Protein AF-A0AAV4PH18-F1 (afdb_monomer)

pLDDT: mean 82.42, std 12.13, range [36.72, 94.81]

Mean predicted aligned error: 9.46 Å

InterPro domains:
  IPR051549 Phosphoenolpyruvate Utilizing Enzyme [PTHR43615] (6-273)

Organism: Caerostris extrusa (NCBI:txid172846)

Radius of gyration: 24.28 Å; Cα contacts (8 Å, |Δi|>4): 215; chains: 1; bounding box: 68×48×75 Å

Secondary structure (DSSP, 8-state):
-EEEETTEEEE-------SSSPPPHHHHHHTT-S--SSTT--EE-TTHHHH--SPPPHHHHHHHHHHHHHHHHHHHHHHT--GGG--SSS-SSEEEETTEEEEEHHHHTTTTTT-HHHHHHHHHHHHSS----HHHHHHHHHHTTT-GGGTS--HHHHHHHHHHHHHHHHHHHHHHHHHTTT-----TT--SHHHHHHHHHHHHHHTHHHHHHHHHHHHHHHHHHHHHHHHHHHHHSS--HHHHHHHHHHHTTSS--GGGHHHHHHHHHHHHHHHHHHHHHHHHHHHTT-

Foldseek 3Di:
DWDDDPNDIGDPDDDPDDDDPDQDPLQVVQQPVDDDPDPPWDKACFCVCLQDVDAADPLRQVLVQLLVQLLQQVLCVVLVNDPVSNDPPDRAQWDATSSGIIGRPLSLCLCVVPDPLLQQLSCCLRHVGGDPDVSSSVVSCVVNVPPPPPPPQDPVSVVVSLCCLQPVLVVLQVVVCVVCVPPDQPCVPPPDPVSVSVSSNVVSNVCSSVVNSVVSPVVNVSVVLSVLLSVLCVVVVHDDPVSSVVSVVVVVVDPDDPSNCNNVVVVVVVVVVVVVVVVVVVVVVVVVVD

Solvent-accessible surface area (backbone atoms only — not comparable to full-atom values): 17034 Å² total; per-residue (Å²): 90,68,52,75,57,93,95,38,83,45,80,79,45,88,71,86,84,87,83,72,99,61,78,46,73,67,46,65,72,24,64,67,71,40,89,72,91,51,95,86,69,48,74,38,43,61,66,45,43,70,50,54,72,58,75,42,53,72,68,53,47,54,52,48,55,52,28,52,46,54,23,53,52,49,43,35,67,72,73,66,47,65,72,87,72,60,62,89,88,53,75,77,58,51,47,52,40,64,49,31,70,28,29,38,46,43,66,76,42,71,60,57,90,76,40,69,67,58,44,43,32,49,28,32,76,52,68,76,38,76,77,93,53,66,67,61,50,49,51,26,51,57,76,42,62,78,52,69,79,84,76,74,69,50,72,68,51,53,50,51,49,52,49,43,35,70,69,35,27,68,59,50,39,56,51,44,54,63,75,50,64,86,68,70,85,87,56,93,78,45,87,48,72,65,52,43,50,52,48,54,58,50,44,35,65,73,45,23,65,56,53,43,37,50,51,35,44,53,50,31,50,54,51,51,51,32,53,52,46,49,49,44,29,64,73,70,70,50,90,48,74,64,44,53,48,54,48,50,57,60,60,61,73,49,98,68,64,77,60,72,51,46,41,57,52,51,50,53,50,52,51,53,52,52,54,50,51,53,53,51,51,57,50,57,57,57,65,74,73,114

Structure (mmCIF, N/CA/C/O backbone):
data_AF-A0AAV4PH18-F1
#
_entry.id   AF-A0AAV4PH18-F1
#
loop_
_atom_site.group_PDB
_atom_site.id
_atom_site.type_symbol
_atom_site.label_atom_id
_atom_site.label_alt_id
_atom_site.label_comp_id
_atom_site.label_asym_id
_atom_site.label_entity_id
_atom_site.label_seq_id
_atom_site.pdbx_PDB_ins_code
_atom_site.Cartn_x
_atom_site.Cartn_y
_atom_site.Cartn_z
_atom_site.occupancy
_atom_site.B_iso_or_equiv
_atom_site.auth_seq_id
_atom_site.auth_comp_id
_atom_site.auth_asym_id
_atom_site.auth_atom_id
_atom_site.pdbx_PDB_model_num
ATOM 1 N N . MET A 1 1 ? 30.781 -20.185 22.464 1.00 58.19 1 MET A N 1
ATOM 2 C CA . MET A 1 1 ? 31.053 -20.747 23.805 1.00 58.19 1 MET A CA 1
ATOM 3 C C . MET A 1 1 ? 32.007 -19.804 24.524 1.00 58.19 1 MET A C 1
ATOM 5 O O . MET A 1 1 ? 33.035 -19.450 23.954 1.00 58.19 1 MET A O 1
ATOM 9 N N . GLY A 1 2 ? 31.628 -19.323 25.706 1.00 73.06 2 GLY A N 1
ATOM 10 C CA . GLY A 1 2 ? 32.429 -18.409 26.526 1.00 73.06 2 GLY A CA 1
ATOM 11 C C . GLY A 1 2 ? 32.697 -19.010 27.903 1.00 73.06 2 GLY A C 1
ATOM 12 O O . GLY A 1 2 ? 31.994 -19.931 28.316 1.00 73.06 2 GLY A O 1
ATOM 13 N N . GLY A 1 3 ? 33.720 -18.507 28.588 1.00 76.31 3 GLY A N 1
ATOM 14 C CA . GLY A 1 3 ? 34.075 -18.902 29.950 1.00 76.31 3 GLY A CA 1
ATOM 15 C C . GLY A 1 3 ? 34.458 -17.687 30.787 1.00 76.31 3 GLY A C 1
ATOM 16 O O . GLY A 1 3 ? 34.874 -16.662 30.249 1.00 76.31 3 GLY A O 1
ATOM 17 N N . ILE A 1 4 ? 34.308 -17.794 32.105 1.00 86.62 4 ILE A N 1
ATOM 18 C CA . ILE A 1 4 ? 34.708 -16.749 33.052 1.00 86.62 4 ILE A CA 1
ATOM 19 C C . ILE A 1 4 ? 35.936 -17.245 33.813 1.00 86.62 4 ILE A C 1
ATOM 21 O O . ILE A 1 4 ? 35.920 -18.345 34.363 1.00 86.62 4 ILE A O 1
ATOM 25 N N . LEU A 1 5 ? 36.988 -16.428 33.857 1.00 88.19 5 LEU A N 1
ATOM 26 C CA . LEU A 1 5 ? 38.190 -16.681 34.651 1.00 88.19 5 LEU A CA 1
ATOM 27 C C . LEU A 1 5 ? 38.598 -15.392 35.369 1.00 88.19 5 LEU A C 1
ATOM 29 O O . LEU A 1 5 ? 38.714 -14.346 34.738 1.00 88.19 5 LEU A O 1
ATOM 33 N N . ASN A 1 6 ? 38.833 -15.462 36.683 1.00 90.38 6 ASN A N 1
ATOM 34 C CA . ASN A 1 6 ? 39.249 -14.320 37.514 1.00 90.38 6 ASN A CA 1
ATOM 35 C C . ASN A 1 6 ? 38.361 -13.074 37.342 1.00 90.38 6 ASN A C 1
ATOM 37 O O . ASN A 1 6 ? 38.868 -11.974 37.143 1.00 90.38 6 ASN A O 1
ATOM 41 N N . ASN A 1 7 ? 37.036 -13.250 37.385 1.00 89.62 7 ASN A N 1
ATOM 42 C CA . ASN A 1 7 ? 36.051 -12.184 37.151 1.00 89.62 7 ASN A CA 1
ATOM 43 C C . ASN A 1 7 ? 36.094 -11.525 35.759 1.00 89.62 7 ASN A C 1
ATOM 45 O O . ASN A 1 7 ? 35.397 -10.539 35.536 1.00 89.62 7 ASN A O 1
ATOM 49 N N . ASN A 1 8 ? 36.839 -12.087 34.808 1.00 82.94 8 ASN A N 1
ATOM 50 C CA . ASN A 1 8 ? 36.875 -11.614 33.432 1.00 82.94 8 ASN A CA 1
ATOM 51 C C . ASN A 1 8 ? 36.145 -12.602 32.518 1.00 82.94 8 ASN A C 1
ATOM 53 O O . ASN A 1 8 ? 36.331 -13.819 32.613 1.00 82.94 8 ASN A O 1
ATOM 57 N N . LEU A 1 9 ? 35.299 -12.067 31.638 1.00 91.19 9 LEU A N 1
ATOM 58 C CA . LEU A 1 9 ? 34.580 -12.831 30.624 1.00 91.19 9 LEU A CA 1
ATOM 59 C C . LEU A 1 9 ? 35.463 -12.995 29.384 1.00 91.19 9 LEU A C 1
ATOM 61 O O . LEU A 1 9 ? 35.906 -12.008 28.800 1.00 91.19 9 LEU A O 1
ATOM 65 N N . TYR A 1 10 ? 35.670 -14.236 28.953 1.00 85.44 10 TYR A N 1
ATOM 66 C CA . TYR A 1 10 ? 36.408 -14.569 27.739 1.00 85.44 10 TYR A CA 1
ATOM 67 C C . TYR A 1 10 ? 35.477 -15.270 26.744 1.00 85.44 10 TYR A C 1
ATOM 69 O O . TYR A 1 10 ? 34.884 -16.311 27.040 1.00 85.44 10 TYR A O 1
ATOM 77 N N . ILE A 1 11 ? 35.335 -14.691 25.551 1.00 86.94 11 ILE A N 1
ATOM 78 C CA . ILE A 1 11 ? 34.502 -15.225 24.467 1.00 86.94 11 ILE A CA 1
ATOM 79 C C . ILE A 1 11 ? 35.420 -15.953 23.483 1.00 86.94 11 ILE A C 1
ATOM 81 O O . ILE A 1 11 ? 36.187 -15.323 22.763 1.00 86.94 11 ILE A O 1
ATOM 85 N N . PHE A 1 12 ? 35.351 -17.285 23.456 1.00 82.31 12 PHE A N 1
ATOM 86 C CA . PHE A 1 12 ? 36.243 -18.117 22.633 1.00 82.31 12 PHE A CA 1
ATOM 87 C C . PHE A 1 12 ? 35.679 -18.421 21.245 1.00 82.31 12 PHE A C 1
ATOM 89 O O . PHE A 1 12 ? 36.415 -18.795 20.338 1.00 82.31 12 PHE A O 1
ATOM 96 N N . GLN A 1 13 ? 34.364 -18.281 21.075 1.00 75.75 13 GLN A N 1
ATOM 97 C CA . GLN A 1 13 ? 33.694 -18.473 19.797 1.00 75.75 13 GLN A CA 1
ATOM 98 C C . GLN A 1 13 ? 32.312 -17.822 19.838 1.00 75.75 13 GLN A C 1
ATOM 100 O O . GLN A 1 13 ? 31.492 -18.206 20.681 1.00 75.75 13 GLN A O 1
ATOM 105 N N . SER A 1 14 ? 32.032 -16.909 18.910 1.00 77.75 14 SER A N 1
ATOM 106 C CA . SER A 1 14 ? 30.666 -16.583 18.499 1.00 77.75 14 SER A CA 1
ATOM 107 C C . SER A 1 14 ? 30.370 -17.353 17.212 1.00 77.75 14 SER A C 1
ATOM 109 O O . SER A 1 14 ? 31.203 -17.437 16.310 1.00 77.75 14 SER A O 1
ATOM 111 N N . ARG A 1 15 ? 29.214 -18.006 17.157 1.00 66.31 15 ARG A N 1
ATOM 112 C CA . ARG A 1 15 ? 28.622 -18.447 15.895 1.00 66.31 15 ARG A CA 1
ATOM 113 C C . ARG A 1 15 ? 27.292 -17.712 15.782 1.00 66.31 15 ARG A C 1
ATOM 115 O O . ARG A 1 15 ? 26.627 -17.617 16.817 1.00 66.31 15 ARG A O 1
ATOM 122 N N . PRO A 1 16 ? 26.919 -17.212 14.596 1.00 57.44 16 PRO A N 1
ATOM 123 C CA . PRO A 1 16 ? 25.548 -16.786 14.376 1.00 57.44 16 PRO A CA 1
ATOM 124 C C . PRO A 1 16 ? 24.649 -17.997 14.636 1.00 57.44 16 PRO A C 1
ATOM 126 O O . PRO A 1 16 ? 24.961 -19.120 14.216 1.00 57.44 16 PRO A O 1
ATOM 129 N N . VAL A 1 17 ? 23.608 -17.795 15.433 1.00 57.06 17 VAL A N 1
ATOM 130 C CA . VAL A 1 17 ? 22.605 -18.825 15.678 1.00 57.06 17 VAL A CA 1
ATOM 131 C C . VAL A 1 17 ? 21.734 -18.853 14.420 1.00 57.06 17 VAL A C 1
ATOM 133 O O . VAL A 1 17 ? 21.244 -17.825 13.978 1.00 57.06 17 VAL A O 1
ATOM 136 N N . THR A 1 18 ? 21.673 -19.999 13.740 1.00 56.94 18 THR A N 1
ATOM 137 C CA . THR A 1 18 ? 21.005 -20.132 12.427 1.00 56.94 18 THR A CA 1
ATOM 138 C C . THR A 1 18 ? 19.834 -21.109 12.459 1.00 56.94 18 THR A C 1
ATOM 140 O O . THR A 1 18 ? 19.329 -21.526 11.417 1.00 56.94 18 THR A O 1
ATOM 143 N N . SER A 1 19 ? 19.406 -21.525 13.653 1.00 57.69 19 SER A N 1
ATOM 144 C CA . SER A 1 19 ? 18.374 -22.543 13.820 1.00 57.69 19 SER A CA 1
ATOM 145 C C . SER A 1 19 ? 17.318 -22.114 14.832 1.00 57.69 19 SER A C 1
ATOM 147 O O . SER A 1 19 ? 17.441 -22.409 16.020 1.00 57.69 19 SER A O 1
ATOM 149 N N . GLY A 1 20 ? 16.244 -21.520 14.309 1.00 49.03 20 GLY A N 1
ATOM 150 C CA . GLY A 1 20 ? 14.938 -21.452 14.960 1.00 49.03 20 GLY A CA 1
ATOM 151 C C . GLY A 1 20 ? 14.375 -20.045 15.011 1.00 49.03 20 GLY A C 1
ATOM 152 O O . GLY A 1 20 ? 14.719 -19.319 15.924 1.00 49.03 20 GLY A O 1
ATOM 153 N N . THR A 1 21 ? 13.474 -19.682 14.087 1.00 57.16 21 THR A N 1
ATOM 154 C CA . THR A 1 21 ? 12.646 -18.448 14.160 1.00 57.16 21 THR A CA 1
ATOM 155 C C . THR A 1 21 ? 13.399 -17.132 14.425 1.00 57.16 21 THR A C 1
ATOM 157 O O . THR A 1 21 ? 12.766 -16.126 14.717 1.00 57.16 21 THR A O 1
ATOM 160 N N . GLU A 1 22 ? 14.725 -17.144 14.340 1.00 59.09 22 GLU A N 1
ATOM 161 C CA . GLU A 1 22 ? 15.601 -16.003 14.537 1.00 59.09 22 GLU A CA 1
ATOM 162 C C . GLU A 1 22 ? 15.777 -15.298 13.202 1.00 59.09 22 GLU A C 1
ATOM 164 O O . GLU A 1 22 ? 15.932 -15.942 12.158 1.00 59.09 22 GLU A O 1
ATOM 169 N N . GLU A 1 23 ? 15.715 -13.975 13.271 1.00 62.56 23 GLU A N 1
ATOM 170 C CA . GLU A 1 23 ? 15.939 -13.081 12.148 1.00 62.56 23 GLU A CA 1
ATOM 171 C C . GLU A 1 23 ? 17.314 -13.379 11.546 1.00 62.56 23 GLU A C 1
ATOM 173 O O . GLU A 1 23 ? 18.331 -13.478 12.236 1.00 62.56 23 GLU A O 1
ATOM 178 N N . THR A 1 24 ? 17.335 -13.596 10.239 1.00 72.50 24 THR A N 1
ATOM 179 C CA . THR A 1 24 ? 18.565 -13.803 9.479 1.00 72.50 24 THR A CA 1
ATOM 180 C C . THR A 1 24 ? 19.437 -12.549 9.543 1.00 72.50 24 THR A C 1
ATOM 182 O O . THR A 1 24 ? 18.911 -11.443 9.620 1.00 72.50 24 THR A O 1
ATOM 185 N N . ASP A 1 25 ? 20.764 -12.687 9.413 1.00 78.38 25 ASP A N 1
ATOM 186 C CA . ASP A 1 25 ? 21.671 -11.526 9.281 1.00 78.38 25 ASP A CA 1
ATOM 187 C C . ASP A 1 25 ? 21.176 -10.560 8.189 1.00 78.38 25 ASP A C 1
ATOM 189 O O . ASP A 1 25 ? 21.258 -9.347 8.320 1.00 78.38 25 ASP A O 1
ATOM 193 N N . PHE A 1 26 ? 20.585 -11.120 7.130 1.00 75.69 26 PHE A N 1
ATOM 194 C CA . PHE A 1 26 ? 19.929 -10.364 6.078 1.00 75.69 26 PHE A CA 1
ATOM 195 C C . PHE A 1 26 ? 18.744 -9.529 6.596 1.00 75.69 26 PHE A C 1
ATOM 197 O O . PHE A 1 26 ? 18.665 -8.346 6.285 1.00 75.69 26 PHE A O 1
ATOM 204 N N . GLU A 1 27 ? 17.826 -10.116 7.363 1.00 71.44 27 GLU A N 1
ATOM 205 C CA . GLU A 1 27 ? 16.703 -9.385 7.960 1.00 71.44 27 GLU A CA 1
ATOM 206 C C . GLU A 1 27 ? 17.210 -8.302 8.918 1.00 71.44 27 GLU A C 1
ATOM 208 O O . GLU A 1 27 ? 16.823 -7.150 8.763 1.00 71.44 27 GLU A O 1
ATOM 213 N N . ILE A 1 28 ? 18.158 -8.624 9.799 1.00 77.31 28 ILE A N 1
ATOM 214 C CA . ILE A 1 28 ? 18.749 -7.661 10.742 1.00 77.31 28 ILE A CA 1
ATOM 215 C C . ILE A 1 28 ? 19.406 -6.487 9.996 1.00 77.31 28 ILE A C 1
ATOM 217 O O . ILE A 1 28 ? 19.174 -5.325 10.327 1.00 77.31 28 ILE A O 1
ATOM 221 N N . ASP A 1 29 ? 20.189 -6.768 8.950 1.00 82.00 29 ASP A N 1
ATOM 222 C CA . ASP A 1 29 ? 20.870 -5.737 8.159 1.00 82.00 29 ASP A CA 1
ATOM 223 C C . ASP A 1 29 ? 19.886 -4.835 7.390 1.00 82.00 29 ASP A C 1
ATOM 225 O O . ASP A 1 29 ? 20.197 -3.671 7.138 1.00 82.00 29 ASP A O 1
ATOM 229 N N . HIS A 1 30 ? 18.712 -5.361 7.015 1.00 78.31 30 HIS A N 1
ATOM 230 C CA . HIS A 1 30 ? 17.723 -4.677 6.167 1.00 78.31 30 HIS A CA 1
ATOM 231 C C . HIS A 1 30 ? 16.470 -4.229 6.946 1.00 78.31 30 HIS A C 1
ATOM 233 O O . HIS A 1 30 ? 15.491 -3.767 6.341 1.00 78.31 30 HIS A O 1
ATOM 239 N N . GLU A 1 31 ? 16.495 -4.323 8.282 1.00 71.31 31 GLU A N 1
ATOM 240 C CA . GLU A 1 31 ? 15.393 -3.938 9.171 1.00 71.31 31 GLU A CA 1
ATOM 241 C C . GLU A 1 31 ? 15.035 -2.456 9.032 1.00 71.31 31 GLU A C 1
ATOM 243 O O . GLU A 1 31 ? 13.861 -2.081 8.966 1.00 71.31 31 GLU A O 1
ATOM 248 N N . PHE A 1 32 ? 16.057 -1.612 8.884 1.00 71.81 32 PHE A N 1
ATOM 249 C CA . PHE A 1 32 ? 15.921 -0.158 8.794 1.00 71.81 32 PHE A CA 1
ATOM 250 C C . PHE A 1 32 ? 16.384 0.411 7.448 1.00 71.81 32 PHE A C 1
ATOM 252 O O . PHE A 1 32 ? 16.838 1.552 7.370 1.00 71.81 32 PHE A O 1
ATOM 259 N N . ASP A 1 33 ? 16.208 -0.346 6.361 1.00 79.31 33 ASP A N 1
ATOM 260 C CA . ASP A 1 33 ? 16.525 0.099 4.991 1.00 79.31 33 ASP A CA 1
ATOM 261 C C . ASP A 1 33 ? 15.733 1.336 4.533 1.00 79.31 33 ASP A C 1
ATOM 263 O O . ASP A 1 33 ? 16.071 1.988 3.538 1.00 79.31 33 ASP A O 1
ATOM 267 N N . ALA A 1 34 ? 14.668 1.685 5.254 1.00 81.62 34 ALA A N 1
ATOM 268 C CA . ALA A 1 34 ? 13.923 2.909 5.038 1.00 81.62 34 ALA A CA 1
ATOM 269 C C . ALA A 1 34 ? 14.102 3.926 6.157 1.00 81.62 34 ALA A C 1
ATOM 271 O O . ALA A 1 34 ? 14.117 3.612 7.344 1.00 81.62 34 ALA A O 1
ATOM 272 N N . GLY A 1 35 ? 14.088 5.199 5.757 1.00 81.19 35 GLY A N 1
ATOM 273 C CA . GLY A 1 35 ? 14.012 6.310 6.693 1.00 81.19 35 GLY A CA 1
ATOM 274 C C . GLY A 1 35 ? 12.732 6.253 7.531 1.00 81.19 35 GLY A C 1
ATOM 275 O O . GLY A 1 35 ? 11.623 6.444 7.014 1.00 81.19 35 GLY A O 1
ATOM 276 N N . LEU A 1 36 ? 12.896 6.043 8.836 1.00 84.81 36 LEU A N 1
ATOM 277 C CA . LEU A 1 36 ? 11.840 6.233 9.824 1.00 84.81 36 LEU A CA 1
ATOM 278 C C . LEU A 1 36 ? 11.498 7.723 9.921 1.00 84.81 36 LEU A C 1
ATOM 280 O O . LEU A 1 36 ? 12.384 8.580 9.876 1.00 84.81 36 LEU A O 1
ATOM 284 N N . ARG A 1 37 ? 10.207 8.060 10.037 1.00 83.81 37 ARG A N 1
ATOM 285 C CA . ARG A 1 37 ? 9.802 9.466 10.217 1.00 83.81 37 ARG A CA 1
ATOM 286 C C . ARG A 1 37 ? 9.796 9.860 11.684 1.00 83.81 37 ARG A C 1
ATOM 288 O O . ARG A 1 37 ? 9.996 11.031 11.999 1.00 83.81 37 ARG A O 1
ATOM 295 N N . CYS A 1 38 ? 9.525 8.896 12.552 1.00 83.69 38 CYS A N 1
ATOM 296 C CA . CYS A 1 38 ? 9.612 9.010 13.997 1.00 83.69 38 CYS A CA 1
ATOM 297 C C . CYS A 1 38 ? 10.011 7.664 14.603 1.00 83.69 38 CYS A C 1
ATOM 299 O O . CYS A 1 38 ? 9.854 6.627 13.963 1.00 83.69 38 CYS A O 1
ATOM 301 N N . GLU A 1 39 ? 10.463 7.700 15.852 1.00 84.81 39 GLU A N 1
ATOM 302 C CA . GLU A 1 39 ? 10.892 6.522 16.617 1.00 84.81 39 GLU A CA 1
ATOM 303 C C . GLU A 1 39 ? 9.756 5.501 16.799 1.00 84.81 39 GLU A C 1
ATOM 305 O O . GLU A 1 39 ? 9.989 4.304 16.697 1.00 84.81 39 GLU A O 1
ATOM 310 N N . ASN A 1 40 ? 8.510 5.972 16.941 1.00 86.69 40 ASN A N 1
ATOM 311 C CA . ASN A 1 40 ? 7.345 5.121 17.213 1.00 86.69 40 ASN A CA 1
ATOM 312 C C . ASN A 1 40 ? 6.446 4.961 15.968 1.00 86.69 40 ASN A C 1
ATOM 314 O O . ASN A 1 40 ? 5.234 5.181 16.014 1.00 86.69 40 ASN A O 1
ATOM 318 N N . ASP A 1 41 ? 7.033 4.687 14.800 1.00 88.88 41 ASP A N 1
ATOM 319 C CA . ASP A 1 41 ? 6.251 4.393 13.593 1.00 88.88 41 ASP A CA 1
ATOM 320 C C . ASP A 1 41 ? 5.794 2.924 13.566 1.00 88.88 41 ASP A C 1
ATOM 322 O O . ASP A 1 41 ? 6.561 2.009 13.840 1.00 88.88 41 ASP A O 1
ATOM 326 N N . TYR A 1 42 ? 4.541 2.703 13.159 1.00 91.62 42 TYR A N 1
ATOM 327 C CA . TYR A 1 42 ? 3.981 1.367 12.948 1.00 91.62 42 TYR A CA 1
ATOM 328 C C . TYR A 1 42 ? 3.898 1.066 11.458 1.00 91.62 42 TYR A C 1
ATOM 330 O O . TYR A 1 42 ? 3.401 1.888 10.675 1.00 91.62 42 TYR A O 1
ATOM 338 N N . PHE A 1 43 ? 4.287 -0.147 11.081 1.00 91.69 43 PHE A N 1
ATOM 339 C CA . PHE A 1 43 ? 4.282 -0.619 9.702 1.00 91.69 43 PHE A CA 1
ATOM 340 C C . PHE A 1 43 ? 3.359 -1.816 9.537 1.00 91.69 43 PHE A C 1
ATOM 342 O O . PHE A 1 43 ? 3.129 -2.594 10.458 1.00 91.69 43 PHE A O 1
ATOM 349 N N . THR A 1 44 ? 2.780 -1.954 8.351 1.00 91.31 44 THR A N 1
ATOM 350 C CA . THR A 1 44 ? 1.938 -3.104 8.038 1.00 91.31 44 THR A CA 1
ATOM 351 C C . THR A 1 44 ? 1.947 -3.404 6.553 1.00 91.31 44 THR A C 1
ATOM 353 O O . THR A 1 44 ? 1.943 -2.498 5.724 1.00 91.31 44 THR A O 1
ATOM 356 N N . MET A 1 45 ? 1.905 -4.682 6.195 1.00 89.06 45 MET A N 1
ATOM 357 C CA . MET A 1 45 ? 1.716 -5.081 4.805 1.00 89.06 45 MET A CA 1
ATOM 358 C C . MET A 1 45 ? 0.239 -5.061 4.379 1.00 89.06 45 MET A C 1
ATOM 360 O O . MET A 1 45 ? -0.023 -5.083 3.180 1.00 89.06 45 MET A O 1
ATOM 364 N N . CYS A 1 46 ? -0.733 -4.972 5.303 1.00 85.06 46 CYS A N 1
ATOM 365 C CA . CYS A 1 46 ? -2.176 -5.087 5.018 1.00 85.06 46 CYS A CA 1
ATOM 366 C C . CYS A 1 46 ? -2.460 -6.100 3.879 1.00 85.06 46 CYS A C 1
ATOM 368 O O . CYS A 1 46 ? -1.980 -7.232 3.895 1.00 85.06 46 CYS A O 1
ATOM 370 N N . ASN A 1 47 ? -3.168 -5.656 2.835 1.00 81.19 47 ASN A N 1
ATOM 371 C CA . ASN A 1 47 ? -3.512 -6.450 1.658 1.00 81.19 47 ASN A CA 1
ATOM 372 C C . ASN A 1 47 ? -2.373 -6.550 0.628 1.00 81.19 47 ASN A C 1
ATOM 374 O O . ASN A 1 47 ? -2.494 -7.312 -0.327 1.00 81.19 47 ASN A O 1
ATOM 378 N N . VAL A 1 48 ? -1.278 -5.792 0.775 1.00 84.00 48 VAL A N 1
ATOM 379 C CA . VAL A 1 48 ? -0.136 -5.866 -0.155 1.00 84.00 48 VAL A CA 1
ATOM 380 C C . VAL A 1 48 ? 0.505 -7.242 -0.101 1.00 84.00 48 VAL A C 1
ATOM 382 O O . VAL A 1 48 ? 0.886 -7.748 -1.149 1.00 84.00 48 VAL A O 1
ATOM 385 N N . TRP A 1 49 ? 0.526 -7.888 1.064 1.00 83.31 49 TRP A N 1
ATOM 386 C CA . TRP A 1 49 ? 1.058 -9.244 1.194 1.00 83.31 49 TRP A CA 1
ATOM 387 C C . TRP A 1 49 ? 0.288 -10.278 0.354 1.00 83.31 49 TRP A C 1
ATOM 389 O O . TRP A 1 49 ? 0.873 -11.240 -0.122 1.00 83.31 49 TRP A O 1
ATOM 399 N N . VAL A 1 50 ? -1.004 -10.052 0.083 1.00 81.69 50 VAL A N 1
ATOM 400 C CA . VAL A 1 50 ? -1.798 -10.927 -0.802 1.00 81.69 50 VAL A CA 1
ATOM 401 C C . VAL A 1 50 ? -1.376 -10.774 -2.267 1.00 81.69 50 VAL A C 1
ATOM 403 O O . VAL A 1 50 ? -1.441 -11.726 -3.036 1.00 81.69 50 VAL A O 1
ATOM 406 N N . ILE A 1 51 ? -0.942 -9.574 -2.661 1.00 82.94 51 ILE A N 1
ATOM 407 C CA . ILE A 1 51 ? -0.606 -9.235 -4.051 1.00 82.94 51 ILE A CA 1
ATOM 408 C C . ILE A 1 51 ? 0.879 -9.499 -4.338 1.00 82.94 51 ILE A C 1
ATOM 410 O O . ILE A 1 51 ? 1.236 -9.978 -5.410 1.00 82.94 51 ILE A O 1
ATOM 414 N N . MET A 1 52 ? 1.745 -9.171 -3.381 1.00 85.00 52 MET A N 1
ATOM 415 C CA . MET A 1 52 ? 3.201 -9.270 -3.461 1.00 85.00 52 MET A CA 1
ATOM 416 C C . MET A 1 52 ? 3.733 -9.957 -2.189 1.00 85.00 52 MET A C 1
ATOM 418 O O . MET A 1 52 ? 4.333 -9.294 -1.341 1.00 85.00 52 MET A O 1
ATOM 422 N N . PRO A 1 53 ? 3.495 -11.275 -2.022 1.00 81.62 53 PRO A N 1
ATOM 423 C CA . PRO A 1 53 ? 3.893 -12.008 -0.816 1.00 81.62 53 PRO A CA 1
ATOM 424 C C . PRO A 1 53 ? 5.412 -12.178 -0.680 1.00 81.62 53 PRO A C 1
ATOM 426 O O . PRO A 1 53 ? 5.910 -12.404 0.419 1.00 81.62 53 PRO A O 1
ATOM 429 N N . GLY A 1 54 ? 6.148 -12.101 -1.792 1.00 83.62 54 GLY A N 1
ATOM 430 C CA . GLY A 1 54 ? 7.595 -12.294 -1.834 1.00 83.62 54 GLY A CA 1
ATOM 431 C C . GLY A 1 54 ? 8.394 -10.995 -1.781 1.00 83.62 54 GLY A C 1
ATOM 432 O O . GLY A 1 54 ? 7.865 -9.899 -1.980 1.00 83.62 54 GLY A O 1
ATOM 433 N N . ALA A 1 55 ? 9.699 -11.143 -1.564 1.00 85.69 55 ALA A N 1
ATOM 434 C CA . ALA A 1 55 ? 10.650 -10.048 -1.676 1.00 85.69 55 ALA A CA 1
ATOM 435 C C . ALA A 1 55 ? 10.640 -9.464 -3.099 1.00 85.69 55 ALA A C 1
ATOM 437 O O . ALA A 1 55 ? 10.619 -10.183 -4.103 1.00 85.69 55 ALA A O 1
ATOM 438 N N . THR A 1 56 ? 10.665 -8.140 -3.186 1.00 89.06 56 THR A N 1
ATOM 439 C CA . THR A 1 56 ? 10.732 -7.396 -4.443 1.00 89.06 56 THR A CA 1
ATOM 440 C C . THR A 1 56 ? 12.176 -6.996 -4.716 1.00 89.06 56 THR A C 1
ATOM 442 O O . THR A 1 56 ? 12.887 -6.555 -3.821 1.00 89.06 56 THR A O 1
ATOM 445 N N . SER A 1 57 ? 12.632 -7.114 -5.965 1.00 90.31 57 SER A N 1
ATOM 446 C CA . SER A 1 57 ? 13.997 -6.705 -6.310 1.00 90.31 57 SER A CA 1
ATOM 447 C C . SER A 1 57 ? 14.236 -5.213 -6.012 1.00 90.31 57 SER A C 1
ATOM 449 O O . SER A 1 57 ? 13.291 -4.422 -6.103 1.00 90.31 57 SER A O 1
ATOM 451 N N . PRO A 1 58 ? 15.487 -4.786 -5.745 1.00 89.62 58 PRO A N 1
ATOM 452 C CA . PRO A 1 58 ? 15.798 -3.375 -5.499 1.00 89.62 58 PRO A CA 1
ATOM 453 C C . PRO A 1 58 ? 15.273 -2.438 -6.598 1.00 89.62 58 PRO A C 1
ATOM 455 O O . PRO A 1 58 ? 14.655 -1.415 -6.310 1.00 89.62 58 PRO A O 1
ATOM 458 N N . LEU A 1 59 ? 15.422 -2.837 -7.869 1.00 91.25 59 LEU A N 1
ATOM 459 C CA . LEU A 1 59 ? 14.875 -2.097 -9.011 1.00 91.25 59 LEU A CA 1
ATOM 460 C C . LEU A 1 59 ? 13.340 -2.026 -8.973 1.00 91.25 59 LEU A C 1
ATOM 462 O O . LEU A 1 59 ? 12.761 -0.979 -9.256 1.00 91.25 59 LEU A O 1
ATOM 466 N N . GLY A 1 60 ? 12.673 -3.132 -8.629 1.00 91.56 60 GLY A N 1
ATOM 467 C CA . GLY A 1 60 ? 11.218 -3.172 -8.503 1.00 91.56 60 GLY A CA 1
ATOM 468 C C . GLY A 1 60 ? 10.715 -2.224 -7.416 1.00 91.56 60 GLY A C 1
ATOM 469 O O . GLY A 1 60 ? 9.784 -1.458 -7.661 1.00 91.56 60 GLY A O 1
ATOM 470 N N . LEU A 1 61 ? 11.367 -2.212 -6.252 1.00 91.31 61 LEU A N 1
ATOM 471 C CA . LEU A 1 61 ? 11.024 -1.307 -5.154 1.00 91.31 61 LEU A CA 1
ATOM 472 C C . LEU A 1 61 ? 11.222 0.152 -5.539 1.00 91.31 61 LEU A C 1
ATOM 474 O O . LEU A 1 61 ? 10.327 0.957 -5.302 1.00 91.31 61 LEU A O 1
ATOM 478 N N . GLU A 1 62 ? 12.336 0.500 -6.179 1.00 90.50 62 GLU A N 1
ATOM 479 C CA . GLU A 1 62 ? 12.593 1.879 -6.594 1.00 90.50 62 GLU A CA 1
ATOM 480 C C . GLU A 1 62 ? 11.518 2.389 -7.571 1.00 90.50 62 GLU A C 1
ATOM 482 O O . GLU A 1 62 ? 10.960 3.482 -7.403 1.00 90.50 62 GLU A O 1
ATOM 487 N N . VAL A 1 63 ? 11.165 1.565 -8.561 1.00 92.19 63 VAL A N 1
ATOM 488 C CA . VAL A 1 63 ? 10.126 1.874 -9.551 1.00 92.19 63 VAL A CA 1
ATOM 489 C C . VAL A 1 63 ? 8.759 2.009 -8.884 1.00 92.19 63 VAL A C 1
ATOM 491 O O . VAL A 1 63 ? 8.056 2.992 -9.138 1.00 92.19 63 VAL A O 1
ATOM 494 N N . LEU A 1 64 ? 8.396 1.067 -8.007 1.00 91.88 64 LEU A N 1
ATOM 495 C CA . LEU A 1 64 ? 7.141 1.092 -7.253 1.00 91.88 64 LEU A CA 1
ATOM 496 C C . LEU A 1 64 ? 7.060 2.337 -6.368 1.00 91.88 64 LEU A C 1
ATOM 498 O O . LEU A 1 64 ? 6.106 3.106 -6.483 1.00 91.88 64 LEU A O 1
ATOM 502 N N . MET A 1 65 ? 8.070 2.597 -5.539 1.00 91.06 65 MET A N 1
ATOM 503 C CA . MET A 1 65 ? 8.089 3.743 -4.628 1.00 91.06 65 MET A CA 1
ATOM 504 C C . MET A 1 65 ? 7.950 5.062 -5.389 1.00 91.06 65 MET A C 1
ATOM 506 O O . MET A 1 65 ? 7.131 5.911 -5.021 1.00 91.06 65 MET A O 1
ATOM 510 N N . LYS A 1 66 ? 8.666 5.224 -6.509 1.00 91.00 66 LYS A N 1
ATOM 511 C CA . LYS A 1 66 ? 8.541 6.412 -7.364 1.00 91.00 66 LYS A CA 1
ATOM 512 C C . LYS A 1 66 ? 7.153 6.527 -7.991 1.00 91.00 66 LYS A C 1
ATOM 514 O O . LYS A 1 66 ? 6.568 7.613 -7.989 1.00 91.00 66 LYS A O 1
ATOM 519 N N . PHE A 1 67 ? 6.611 5.423 -8.499 1.00 92.44 67 PHE A N 1
ATOM 520 C CA . PHE A 1 67 ? 5.283 5.377 -9.102 1.00 92.44 67 PHE A CA 1
ATOM 521 C C . PHE A 1 67 ? 4.184 5.787 -8.118 1.00 92.44 67 PHE A C 1
ATOM 523 O O . PHE A 1 67 ? 3.394 6.693 -8.404 1.00 92.44 67 PHE A O 1
ATOM 530 N N . PHE A 1 68 ? 4.177 5.186 -6.930 1.00 90.50 68 PHE A N 1
ATOM 531 C CA . PHE A 1 68 ? 3.237 5.518 -5.867 1.00 90.50 68 PHE A CA 1
ATOM 532 C C . PHE A 1 68 ? 3.402 6.958 -5.380 1.00 90.50 68 PHE A C 1
ATOM 534 O O . PHE A 1 68 ? 2.396 7.641 -5.191 1.00 90.50 68 PHE A O 1
ATOM 541 N N . ASN A 1 69 ? 4.634 7.460 -5.242 1.00 89.75 69 ASN A N 1
ATOM 542 C CA . ASN A 1 69 ? 4.878 8.847 -4.844 1.00 89.75 69 ASN A CA 1
ATOM 543 C C . ASN A 1 69 ? 4.221 9.839 -5.812 1.00 89.75 69 ASN A C 1
ATOM 545 O O . ASN A 1 69 ? 3.437 10.699 -5.401 1.00 89.75 69 ASN A O 1
ATOM 549 N N . ILE A 1 70 ? 4.482 9.682 -7.114 1.00 90.88 70 ILE A N 1
ATOM 550 C CA . ILE A 1 70 ? 3.902 10.542 -8.153 1.00 90.88 70 ILE A CA 1
ATOM 551 C C . ILE A 1 70 ? 2.372 10.432 -8.129 1.00 90.88 70 ILE A C 1
ATOM 553 O O . ILE A 1 70 ? 1.669 11.446 -8.190 1.00 90.88 70 ILE A O 1
ATOM 557 N N . ALA A 1 71 ? 1.838 9.217 -7.986 1.00 90.44 71 ALA A N 1
ATOM 558 C CA . ALA A 1 71 ? 0.401 8.986 -7.954 1.00 90.44 71 ALA A CA 1
ATOM 559 C C . ALA A 1 71 ? -0.284 9.589 -6.720 1.00 90.44 71 ALA A C 1
ATOM 561 O O . ALA A 1 71 ? -1.330 10.227 -6.864 1.00 90.44 71 ALA A O 1
ATOM 562 N N . PHE A 1 72 ? 0.306 9.476 -5.529 1.00 87.25 72 PHE A N 1
ATOM 563 C CA . PHE A 1 72 ? -0.219 10.096 -4.312 1.00 87.25 72 PHE A CA 1
ATOM 564 C C . PHE A 1 72 ? -0.179 11.622 -4.384 1.00 87.25 72 PHE A C 1
ATOM 566 O O . PHE A 1 72 ? -1.179 12.274 -4.066 1.00 87.25 72 PHE A O 1
ATOM 573 N N . GLN A 1 73 ? 0.915 12.207 -4.875 1.00 86.75 73 GLN A N 1
ATOM 574 C CA . GLN A 1 73 ? 0.999 13.654 -5.074 1.00 86.75 73 GLN A CA 1
ATOM 575 C C . GLN A 1 73 ? -0.040 14.142 -6.094 1.00 86.75 73 GLN A C 1
ATOM 577 O O . GLN A 1 73 ? -0.773 15.103 -5.840 1.00 86.75 73 GLN A O 1
ATOM 582 N N . ARG A 1 74 ? -0.185 13.441 -7.226 1.00 86.56 74 ARG A N 1
ATOM 583 C CA . ARG A 1 74 ? -1.181 13.787 -8.251 1.00 86.56 74 ARG A CA 1
ATOM 584 C C . ARG A 1 74 ? -2.611 13.601 -7.753 1.00 86.56 74 ARG A C 1
ATOM 586 O O . ARG A 1 74 ? -3.486 14.391 -8.116 1.00 86.56 74 ARG A O 1
ATOM 593 N N . ARG A 1 75 ? -2.872 12.615 -6.890 1.00 82.94 75 ARG A N 1
ATOM 594 C CA . ARG A 1 75 ? -4.175 12.447 -6.228 1.00 82.94 75 ARG A CA 1
ATOM 595 C C . ARG A 1 75 ? -4.538 13.677 -5.401 1.00 82.94 75 ARG A C 1
ATOM 597 O O . ARG A 1 75 ? -5.656 14.173 -5.527 1.00 82.94 75 ARG A O 1
ATOM 604 N N . VAL A 1 76 ? -3.604 14.205 -4.607 1.00 80.00 76 VAL A N 1
ATOM 605 C CA . VAL A 1 76 ? -3.852 15.416 -3.804 1.00 80.00 76 VAL A CA 1
ATOM 606 C C . VAL A 1 76 ? -4.291 16.582 -4.694 1.00 80.00 76 VAL A C 1
ATOM 608 O O . VAL A 1 76 ? -5.296 17.229 -4.402 1.00 80.00 76 VAL A O 1
ATOM 611 N N . LEU A 1 77 ? -3.617 16.777 -5.831 1.00 78.44 77 LEU A N 1
ATOM 612 C CA . LEU A 1 77 ? -3.942 17.835 -6.792 1.00 78.44 77 LEU A CA 1
ATOM 613 C C . LEU A 1 77 ? -5.279 17.609 -7.522 1.00 78.44 77 LEU A C 1
ATOM 615 O O . LEU A 1 77 ? -6.036 18.553 -7.726 1.00 78.44 77 LEU A O 1
ATOM 619 N N . THR A 1 78 ? -5.591 16.371 -7.912 1.00 73.94 78 THR A N 1
ATOM 620 C CA . THR A 1 78 ? -6.792 16.040 -8.709 1.00 73.94 78 THR A CA 1
ATOM 621 C C . THR A 1 78 ? -8.077 15.991 -7.882 1.00 73.94 78 THR A C 1
ATOM 623 O O . THR A 1 78 ? -9.142 16.397 -8.352 1.00 73.94 78 THR A O 1
ATOM 626 N N . VAL A 1 79 ? -7.999 15.511 -6.640 1.00 69.31 79 VAL A N 1
ATOM 627 C CA . VAL A 1 79 ? -9.149 15.438 -5.725 1.00 69.31 79 VAL A CA 1
ATOM 628 C C . VAL A 1 79 ? -9.410 16.792 -5.055 1.00 69.31 79 VAL A C 1
ATOM 630 O O . VAL A 1 79 ? -10.519 17.021 -4.578 1.00 69.31 79 VAL A O 1
ATOM 633 N N . GLY A 1 80 ? -8.436 17.709 -5.083 1.00 66.50 80 GLY A N 1
ATOM 634 C CA . GLY A 1 80 ? -8.507 18.985 -4.371 1.00 66.50 80 GLY A CA 1
ATOM 635 C C . GLY A 1 80 ? -8.307 18.804 -2.869 1.00 66.50 80 GLY A C 1
ATOM 636 O O . GLY A 1 80 ? -8.937 19.492 -2.073 1.00 66.50 80 GLY A O 1
ATOM 637 N N . LEU A 1 81 ? -7.477 17.835 -2.470 1.00 70.50 81 LEU A N 1
ATOM 638 C CA . LEU A 1 81 ? -7.111 17.683 -1.066 1.00 70.50 81 LEU A CA 1
ATOM 639 C C . LEU A 1 81 ? -6.191 18.842 -0.641 1.00 70.50 81 LEU A C 1
ATOM 641 O O . LEU A 1 81 ? -5.461 19.381 -1.479 1.00 70.50 81 LEU A O 1
ATOM 645 N N . PRO A 1 82 ? -6.179 19.216 0.652 1.00 69.25 82 PRO A N 1
ATOM 646 C CA . PRO A 1 82 ? -5.322 20.290 1.139 1.00 69.25 82 PRO A CA 1
ATOM 647 C C . PRO A 1 82 ? -3.856 20.064 0.763 1.00 69.25 82 PRO A C 1
ATOM 649 O O . PRO A 1 82 ? -3.325 18.966 0.946 1.00 69.25 82 PRO A O 1
ATOM 652 N N . LYS A 1 83 ? -3.174 21.116 0.290 1.00 71.00 83 LYS A N 1
ATOM 653 C CA . LYS A 1 83 ? -1.744 21.055 -0.068 1.00 71.00 83 LYS A CA 1
ATOM 654 C C . LYS A 1 83 ? -0.854 20.663 1.115 1.00 71.00 83 LYS A C 1
ATOM 656 O O . LYS A 1 83 ? 0.215 20.117 0.889 1.00 71.00 83 LYS A O 1
ATOM 661 N N . SER A 1 84 ? -1.310 20.858 2.355 1.00 67.88 84 SER A N 1
ATOM 662 C CA . SER A 1 84 ? -0.653 20.354 3.572 1.00 67.88 84 SER A CA 1
ATOM 663 C C . SER A 1 84 ? -0.511 18.825 3.606 1.00 67.88 84 SER A C 1
ATOM 665 O O . SER A 1 84 ? 0.267 18.287 4.392 1.00 67.88 84 SER A O 1
ATOM 667 N N . ARG A 1 85 ? -1.232 18.097 2.740 1.00 70.19 85 ARG A N 1
ATOM 668 C CA . ARG A 1 85 ? -1.048 16.655 2.552 1.00 70.19 85 ARG A CA 1
ATOM 669 C C . ARG A 1 85 ? 0.151 16.297 1.671 1.00 70.19 85 ARG A C 1
ATOM 671 O O . ARG A 1 85 ? 0.589 15.151 1.741 1.00 70.19 85 ARG A O 1
ATOM 678 N N . LEU A 1 86 ? 0.694 17.243 0.900 1.00 76.06 86 LEU A N 1
ATOM 679 C CA . LEU A 1 86 ? 1.914 17.053 0.114 1.00 76.06 86 LEU A CA 1
ATOM 680 C C . LEU A 1 86 ? 3.124 17.086 1.051 1.00 76.06 86 LEU A C 1
ATOM 682 O O . LEU A 1 86 ? 3.558 18.152 1.487 1.00 76.06 86 LEU A O 1
ATOM 686 N N . ALA A 1 87 ? 3.667 15.913 1.362 1.00 74.88 87 ALA A N 1
ATOM 687 C CA . ALA A 1 87 ? 4.964 15.823 2.012 1.00 74.88 87 ALA A CA 1
ATOM 688 C C . ALA A 1 87 ? 6.054 16.139 0.978 1.00 74.88 87 ALA A C 1
ATOM 690 O O . ALA A 1 87 ? 6.087 15.546 -0.098 1.00 74.88 87 ALA A 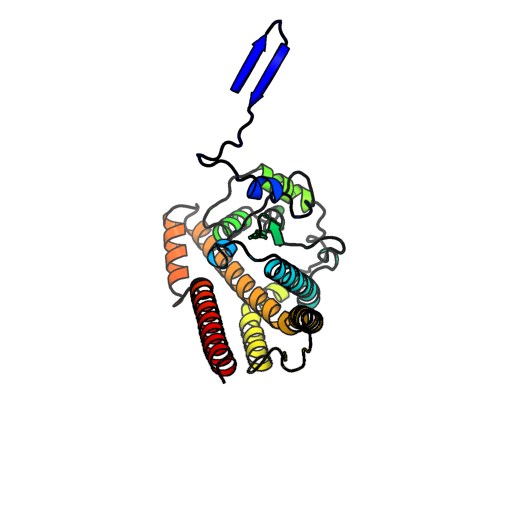O 1
ATOM 691 N N . LYS A 1 88 ? 6.910 17.120 1.285 1.00 75.19 88 LYS A N 1
ATOM 692 C CA . LYS A 1 88 ? 8.019 17.525 0.404 1.00 75.19 88 LYS A CA 1
ATOM 693 C C . LYS A 1 88 ? 9.265 16.662 0.590 1.00 75.19 8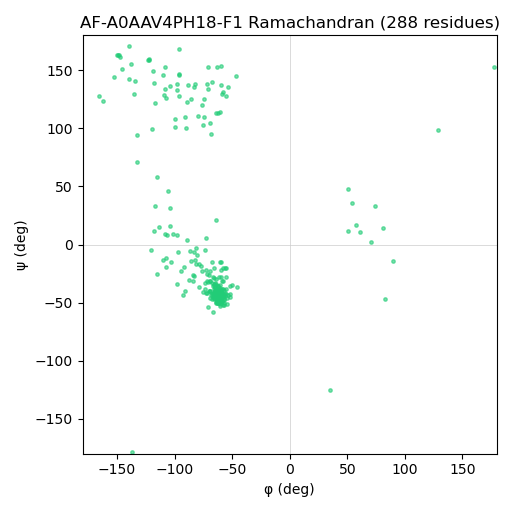8 LYS A C 1
ATOM 695 O O . LYS A 1 88 ? 10.023 16.497 -0.355 1.00 75.19 88 LYS A O 1
ATOM 700 N N . TYR A 1 89 ? 9.473 16.166 1.808 1.00 78.94 89 TYR A N 1
ATOM 701 C CA . TYR A 1 89 ? 10.744 15.581 2.239 1.00 78.94 89 TYR A CA 1
ATOM 702 C C . TYR A 1 89 ? 10.686 14.069 2.453 1.00 78.94 89 TYR A C 1
ATOM 704 O O . TYR A 1 89 ? 11.724 13.437 2.575 1.00 78.94 89 TYR A O 1
ATOM 712 N N . PHE A 1 90 ? 9.489 13.484 2.497 1.00 80.88 90 PHE A N 1
ATOM 713 C CA . PHE A 1 90 ? 9.308 12.055 2.725 1.00 80.88 90 PHE A CA 1
ATOM 714 C C . PHE A 1 90 ? 8.101 11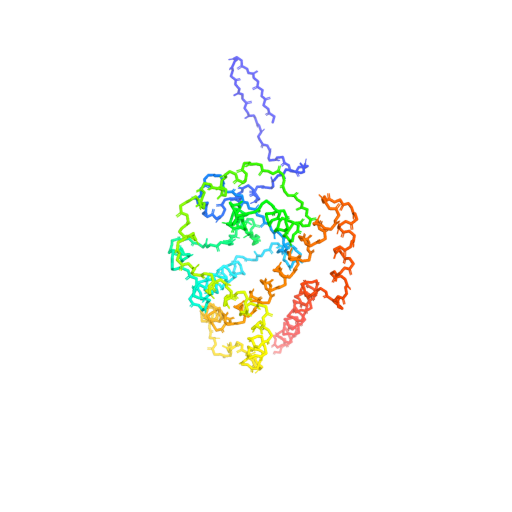.533 1.952 1.00 80.88 90 PHE A C 1
ATOM 716 O O . PHE A 1 90 ? 7.134 12.261 1.708 1.00 80.88 90 PHE A O 1
ATOM 723 N N . LEU A 1 91 ? 8.154 10.257 1.579 1.00 80.12 91 LEU A N 1
ATOM 724 C CA . LEU A 1 91 ? 7.027 9.566 0.970 1.00 80.12 91 LEU A CA 1
ATOM 725 C C . LEU A 1 91 ? 5.942 9.348 2.019 1.00 80.12 91 LEU A C 1
ATOM 727 O O . LEU A 1 91 ? 6.267 8.924 3.121 1.00 80.12 91 LEU A O 1
ATOM 731 N N . ARG A 1 92 ? 4.675 9.633 1.683 1.00 81.19 92 ARG A N 1
ATOM 732 C CA . ARG A 1 92 ? 3.504 9.381 2.540 1.00 81.19 92 ARG A CA 1
ATOM 733 C C . ARG A 1 92 ? 2.806 8.069 2.209 1.00 8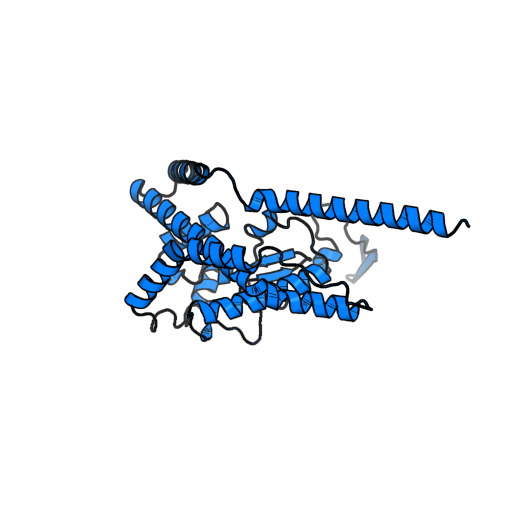1.19 92 ARG A C 1
ATOM 735 O O . ARG A 1 92 ? 2.722 7.702 1.041 1.00 81.19 92 ARG A O 1
ATOM 742 N N . GLY A 1 93 ? 2.243 7.410 3.221 1.00 85.81 93 GLY A N 1
ATOM 743 C CA . GLY A 1 93 ? 1.421 6.213 3.049 1.00 85.81 93 GLY A CA 1
ATOM 744 C C . GLY A 1 93 ? 2.203 4.909 2.919 1.00 85.81 93 GLY A C 1
ATOM 745 O O . GLY A 1 93 ? 1.859 3.979 3.631 1.00 85.81 93 GLY A O 1
ATOM 746 N N . ILE A 1 94 ? 3.248 4.840 2.088 1.00 89.94 94 ILE A N 1
ATOM 747 C CA . ILE A 1 94 ? 4.026 3.604 1.876 1.00 89.94 94 ILE A CA 1
ATOM 748 C C . ILE A 1 94 ? 5.519 3.770 2.163 1.00 89.94 94 ILE A C 1
ATOM 750 O O . ILE A 1 94 ? 6.042 4.885 2.106 1.00 89.94 94 ILE A O 1
ATOM 754 N N . VAL A 1 95 ? 6.181 2.646 2.413 1.00 91.56 95 VAL A N 1
ATOM 755 C CA . VAL A 1 95 ? 7.619 2.504 2.648 1.00 91.56 95 VAL A CA 1
ATOM 756 C C . VAL A 1 95 ? 8.109 1.153 2.118 1.00 91.56 95 VAL A C 1
ATOM 758 O O . VAL A 1 95 ? 7.298 0.250 1.904 1.00 91.56 95 VAL A O 1
ATOM 761 N N . SER A 1 96 ? 9.415 1.007 1.895 1.00 90.38 96 SER A N 1
ATOM 762 C CA . SER A 1 96 ? 10.057 -0.288 1.651 1.00 90.38 96 SER A CA 1
ATOM 763 C C . SER A 1 96 ? 10.885 -0.720 2.856 1.00 90.38 96 SER A C 1
ATOM 765 O O . SER A 1 96 ? 11.756 0.035 3.264 1.00 90.38 96 SER A O 1
ATOM 767 N N . MET A 1 97 ? 10.665 -1.918 3.384 1.00 88.25 97 MET A N 1
ATOM 768 C CA . MET A 1 97 ? 11.494 -2.526 4.439 1.00 88.25 97 MET A CA 1
ATOM 769 C C . MET A 1 97 ? 11.667 -4.005 4.110 1.00 88.25 97 MET A C 1
ATOM 771 O O . MET A 1 97 ? 10.715 -4.598 3.602 1.00 88.25 97 MET A O 1
ATOM 775 N N . TYR A 1 98 ? 12.839 -4.600 4.355 1.00 85.56 98 TYR A N 1
ATOM 776 C CA . TYR A 1 98 ? 13.090 -6.027 4.081 1.00 85.56 98 TYR A CA 1
ATOM 777 C C . TYR A 1 98 ? 12.775 -6.468 2.641 1.00 85.56 98 TYR A C 1
ATOM 779 O O . TYR A 1 98 ? 12.220 -7.535 2.397 1.00 85.56 98 TYR A O 1
ATOM 787 N N . TYR A 1 99 ? 13.028 -5.608 1.657 1.00 87.81 99 TYR A N 1
ATOM 788 C CA . TYR A 1 99 ? 12.573 -5.802 0.276 1.00 87.81 99 TYR A CA 1
ATOM 789 C C . TYR A 1 99 ? 11.048 -5.961 0.066 1.00 87.81 99 TYR A C 1
ATOM 791 O O . TYR A 1 99 ? 10.600 -6.367 -1.011 1.00 87.81 99 TYR A O 1
ATOM 799 N N . HIS A 1 100 ? 10.224 -5.586 1.041 1.00 89.56 100 HIS A N 1
ATOM 800 C CA . HIS A 1 100 ? 8.766 -5.582 0.958 1.00 89.56 100 HIS A CA 1
ATOM 801 C C . HIS A 1 100 ? 8.205 -4.164 0.885 1.00 89.56 100 HIS A C 1
ATOM 803 O O . HIS A 1 100 ? 8.790 -3.211 1.392 1.00 89.56 100 HIS A O 1
ATOM 809 N N . VAL A 1 101 ? 7.029 -4.025 0.271 1.00 90.75 101 VAL A N 1
ATOM 810 C CA . VAL A 1 101 ? 6.245 -2.786 0.305 1.00 90.75 101 VAL A CA 1
ATOM 811 C C . VAL A 1 101 ? 5.318 -2.829 1.514 1.00 90.75 101 VAL A C 1
ATOM 813 O O . VAL A 1 101 ? 4.483 -3.723 1.632 1.00 90.75 101 VAL A O 1
ATOM 816 N N . MET A 1 102 ? 5.431 -1.833 2.385 1.00 91.44 102 MET A N 1
ATOM 817 C CA . MET A 1 102 ? 4.614 -1.690 3.586 1.00 91.44 102 MET A CA 1
ATOM 818 C C . MET A 1 102 ? 3.878 -0.352 3.585 1.00 91.44 102 MET A C 1
ATOM 820 O O . MET A 1 102 ? 4.278 0.604 2.919 1.00 91.44 102 MET A O 1
ATOM 824 N N . PHE A 1 103 ? 2.799 -0.268 4.354 1.00 91.56 103 PHE A N 1
ATOM 825 C CA . PHE A 1 103 ? 2.130 0.976 4.695 1.00 91.56 103 PHE A CA 1
ATOM 826 C C . PHE A 1 103 ? 2.598 1.488 6.051 1.00 91.56 103 PHE A C 1
ATOM 828 O O . PHE A 1 103 ? 2.792 0.713 6.986 1.00 91.56 103 PHE A O 1
ATOM 835 N N . TYR A 1 104 ? 2.662 2.811 6.183 1.00 91.62 104 TYR A N 1
ATOM 836 C CA . TYR A 1 104 ? 2.664 3.451 7.494 1.00 91.62 104 TYR A CA 1
ATOM 837 C C . TYR A 1 104 ? 1.279 3.258 8.116 1.00 91.62 104 TYR A C 1
ATOM 839 O O . TYR A 1 104 ? 0.321 3.924 7.718 1.00 91.62 104 TYR A O 1
ATOM 847 N N . CYS A 1 105 ? 1.168 2.351 9.084 1.00 91.75 105 CYS A N 1
ATOM 848 C CA . CYS A 1 105 ? -0.093 1.971 9.716 1.00 91.75 105 CYS A CA 1
ATOM 849 C C . CYS A 1 105 ? -0.802 3.193 10.319 1.00 91.75 105 CYS A C 1
ATOM 851 O O . CYS A 1 105 ? -1.991 3.409 10.088 1.00 91.75 105 CYS A O 1
ATOM 853 N N . VAL A 1 106 ? -0.044 4.077 10.978 1.00 91.00 106 VAL A N 1
ATOM 854 C CA . VAL A 1 106 ? -0.559 5.329 11.554 1.00 91.00 106 VAL A CA 1
ATOM 855 C C . VAL A 1 106 ? -1.243 6.206 10.491 1.00 91.00 106 VAL A C 1
ATOM 857 O O . VAL A 1 106 ? -2.298 6.783 10.753 1.00 91.00 106 VAL A O 1
ATOM 860 N N . ASP A 1 107 ? -0.702 6.277 9.265 1.00 88.81 107 ASP A N 1
ATOM 861 C CA . ASP A 1 107 ? -1.274 7.089 8.176 1.00 88.81 107 ASP A CA 1
ATOM 862 C C . ASP A 1 107 ? -2.663 6.577 7.723 1.00 88.81 107 ASP A C 1
ATOM 864 O O . ASP A 1 107 ? -3.445 7.345 7.149 1.00 88.81 107 ASP A O 1
ATOM 868 N N . LEU A 1 108 ? -3.005 5.313 8.010 1.00 88.56 108 LEU A N 1
ATOM 869 C CA . LEU A 1 108 ? -4.306 4.707 7.696 1.00 88.56 108 LEU A CA 1
ATOM 870 C C . LEU A 1 108 ? -5.416 5.178 8.657 1.00 88.56 108 LEU A C 1
ATOM 872 O O . LEU A 1 108 ? -6.586 5.215 8.273 1.00 88.56 108 LEU A O 1
ATOM 876 N N . PHE A 1 109 ? -5.055 5.647 9.857 1.00 88.44 109 PHE A N 1
ATOM 877 C CA . PHE A 1 109 ? -5.979 6.071 10.919 1.00 88.44 109 PHE A CA 1
ATOM 878 C C . PHE A 1 109 ? -6.092 7.597 11.079 1.00 88.44 109 PHE A C 1
ATOM 880 O O . PHE A 1 109 ? -6.395 8.120 12.151 1.00 88.44 109 PHE A O 1
ATOM 887 N N . GLN A 1 110 ? -5.935 8.350 9.987 1.00 80.94 110 GLN A N 1
ATOM 888 C CA . GLN A 1 110 ? -6.004 9.823 9.991 1.00 80.94 110 GLN A CA 1
ATOM 889 C C . GLN A 1 110 ? -7.317 10.424 10.554 1.00 80.94 110 GLN A C 1
ATOM 891 O O . GLN A 1 110 ? -7.350 11.598 10.917 1.00 80.94 110 GLN A O 1
ATOM 896 N N . HIS A 1 111 ? -8.406 9.645 10.590 1.00 74.75 111 HIS A N 1
ATOM 897 C CA . HIS A 1 111 ? -9.744 10.071 11.033 1.00 74.75 111 HIS A CA 1
ATOM 898 C C . HIS A 1 111 ? -10.116 9.565 12.432 1.00 74.75 111 HIS A C 1
ATOM 900 O O . HIS A 1 111 ? -11.285 9.616 12.809 1.00 74.75 111 HIS A O 1
ATOM 906 N N . ILE A 1 112 ? -9.143 9.107 13.220 1.00 79.44 112 ILE A N 1
ATOM 907 C CA . ILE A 1 112 ? -9.395 8.466 14.515 1.00 79.44 112 ILE A CA 1
ATOM 908 C C . ILE A 1 112 ? -10.216 9.313 15.503 1.00 79.44 112 ILE A C 1
ATOM 910 O O . ILE A 1 112 ? -10.953 8.777 16.321 1.00 79.44 112 ILE A O 1
ATOM 914 N N . LYS A 1 113 ? -10.143 10.648 15.403 1.00 72.06 113 LYS A N 1
ATOM 915 C CA . LYS A 1 113 ? -10.878 11.581 16.278 1.00 72.06 113 LYS A CA 1
ATOM 916 C C . LYS A 1 113 ? -12.337 11.824 15.872 1.00 72.06 113 LYS A C 1
ATOM 918 O O . LYS A 1 113 ? -12.992 12.644 16.511 1.00 72.06 113 LYS A O 1
ATOM 923 N N . GLU A 1 114 ? -12.806 11.250 14.765 1.00 69.00 114 GLU A N 1
ATOM 924 C CA . GLU A 1 114 ? -14.135 11.549 14.215 1.00 69.00 114 GLU A CA 1
ATOM 925 C C . GLU A 1 114 ? -15.216 10.582 14.720 1.00 69.00 114 GLU A C 1
ATOM 927 O O . GLU A 1 114 ? -16.295 11.050 15.067 1.00 69.00 114 GLU A O 1
ATOM 932 N N . ASP A 1 115 ? -14.945 9.271 14.768 1.00 77.12 115 ASP A N 1
ATOM 933 C CA . ASP A 1 115 ? -15.918 8.243 15.179 1.00 77.12 115 ASP A CA 1
ATOM 934 C C . ASP A 1 115 ? -15.214 6.901 15.468 1.00 77.12 115 ASP A C 1
ATOM 936 O O . ASP A 1 115 ? -14.482 6.386 14.618 1.00 77.12 115 ASP A O 1
ATOM 940 N N . ALA A 1 116 ? -15.462 6.311 16.642 1.00 83.62 116 ALA A N 1
ATOM 941 C CA . ALA A 1 116 ? -14.931 5.000 17.021 1.00 83.62 116 ALA A CA 1
ATOM 942 C C . ALA A 1 116 ? -15.404 3.885 16.070 1.00 83.62 116 ALA A C 1
ATOM 944 O O . ALA A 1 116 ? -14.607 3.040 15.662 1.00 83.62 116 ALA A O 1
ATOM 945 N N . SER A 1 117 ? -16.664 3.938 15.628 1.00 85.44 117 SER A N 1
ATOM 946 C CA . SER A 1 117 ? -17.251 2.974 14.683 1.00 85.44 117 SER A CA 1
ATOM 947 C C . SER A 1 117 ? -16.535 3.023 13.334 1.00 85.44 117 SER A C 1
ATOM 949 O O . SER A 1 117 ? -16.311 2.006 12.681 1.00 85.44 117 SER A O 1
ATOM 951 N N . ARG A 1 118 ? -16.117 4.224 12.915 1.00 84.62 118 ARG A N 1
ATOM 952 C CA . ARG A 1 118 ? -15.363 4.418 11.675 1.00 84.62 118 ARG A CA 1
ATOM 953 C C . ARG A 1 118 ? -13.948 3.864 11.780 1.00 84.62 118 ARG A C 1
ATOM 955 O O . ARG A 1 118 ? -13.468 3.271 10.814 1.00 84.62 118 ARG A O 1
ATOM 962 N N . THR A 1 119 ? -13.293 4.039 12.924 1.00 88.25 119 THR A N 1
ATOM 963 C CA . THR A 1 119 ? -11.987 3.426 13.200 1.00 88.25 119 THR A CA 1
ATOM 964 C C . THR A 1 119 ? -12.097 1.904 13.168 1.00 88.25 119 THR A C 1
ATOM 966 O O . THR A 1 119 ? -11.346 1.272 12.434 1.00 88.25 119 THR A O 1
ATOM 969 N N . GLN A 1 120 ? -13.094 1.321 13.841 1.00 89.62 120 GLN A N 1
ATOM 970 C CA . GLN A 1 120 ? -13.351 -0.125 13.829 1.00 89.62 120 GLN A CA 1
ATOM 971 C C . GLN A 1 120 ? -13.620 -0.657 12.416 1.00 89.62 120 GLN A C 1
ATOM 973 O O . GLN A 1 120 ? -12.979 -1.614 11.989 1.00 89.62 120 GLN A O 1
ATOM 978 N N . ALA A 1 121 ? -14.502 -0.004 11.654 1.00 89.06 121 ALA A N 1
ATOM 979 C CA . ALA A 1 121 ? -14.791 -0.382 10.272 1.00 89.06 121 ALA A CA 1
ATOM 980 C C . ALA A 1 121 ? -13.555 -0.269 9.362 1.00 89.06 121 ALA A C 1
ATOM 982 O O . ALA A 1 121 ? -13.359 -1.092 8.469 1.00 89.06 121 ALA A O 1
ATOM 983 N N . THR A 1 122 ? -12.700 0.733 9.598 1.00 88.81 122 THR A N 1
ATOM 984 C CA . THR A 1 122 ? -11.416 0.883 8.896 1.00 88.81 122 THR A CA 1
ATOM 985 C C . THR A 1 122 ? -10.474 -0.269 9.241 1.00 88.81 122 THR A C 1
ATOM 987 O O . THR A 1 122 ? -9.889 -0.855 8.333 1.00 88.81 122 THR A O 1
ATOM 990 N N . SER A 1 123 ? -10.377 -0.644 10.521 1.00 91.00 123 SER A N 1
ATOM 991 C CA . SER A 1 123 ? -9.566 -1.780 10.966 1.00 91.00 123 SER A CA 1
ATOM 992 C C . SER A 1 123 ? -10.038 -3.088 10.331 1.00 91.00 123 SER A C 1
ATOM 994 O O . SER A 1 123 ? -9.246 -3.798 9.718 1.00 91.00 123 SER A O 1
ATOM 996 N N . VAL A 1 124 ? -11.343 -3.365 10.361 1.00 90.44 124 VAL A N 1
ATOM 997 C CA . VAL A 1 124 ? -11.907 -4.565 9.728 1.00 90.44 124 VAL A CA 1
ATOM 998 C C . VAL A 1 124 ? -11.663 -4.564 8.217 1.00 90.44 124 VAL A C 1
ATOM 1000 O O . VAL A 1 124 ? -11.255 -5.580 7.665 1.00 90.44 124 VAL A O 1
ATOM 1003 N N . GLY A 1 125 ? -11.837 -3.426 7.541 1.00 86.38 125 GLY A N 1
ATOM 1004 C CA . GLY A 1 125 ? -11.616 -3.328 6.097 1.00 86.38 125 GLY A CA 1
ATOM 1005 C C . GLY A 1 125 ? -10.156 -3.503 5.655 1.00 86.38 125 GLY A C 1
ATOM 1006 O O . GLY A 1 125 ? -9.919 -3.935 4.529 1.00 86.38 125 GLY A O 1
ATOM 1007 N N . LEU A 1 126 ? -9.186 -3.162 6.509 1.00 86.56 126 LEU A N 1
ATOM 1008 C CA . LEU A 1 126 ? -7.752 -3.228 6.194 1.00 86.56 126 LEU A CA 1
ATOM 1009 C C . LEU A 1 126 ? -7.064 -4.496 6.709 1.00 86.56 126 LEU A C 1
ATOM 1011 O O . LEU A 1 126 ? -6.122 -4.966 6.079 1.00 86.56 126 LEU A O 1
ATOM 1015 N N . PHE A 1 127 ? -7.504 -5.015 7.855 1.00 88.94 127 PHE A N 1
ATOM 1016 C CA . PHE A 1 127 ? -6.843 -6.105 8.580 1.00 88.94 127 PHE A CA 1
ATOM 1017 C C . PHE A 1 127 ? -7.738 -7.333 8.764 1.00 88.94 127 PHE A C 1
ATOM 1019 O O . PHE A 1 127 ? -7.293 -8.330 9.327 1.00 88.94 127 PHE A O 1
ATOM 1026 N N . GLY A 1 128 ? -9.010 -7.262 8.363 1.00 87.88 128 GLY A N 1
ATOM 1027 C CA . GLY A 1 128 ? -9.997 -8.318 8.604 1.00 87.88 128 GLY A CA 1
ATOM 1028 C C . GLY A 1 128 ? -10.423 -8.456 10.070 1.00 87.88 128 GLY A C 1
ATOM 1029 O O . GLY A 1 128 ? -11.217 -9.334 10.389 1.00 87.88 128 GLY A O 1
ATOM 1030 N N . ARG A 1 129 ? -9.911 -7.603 10.965 1.00 90.06 129 ARG A N 1
ATOM 1031 C CA . ARG A 1 129 ? -10.166 -7.637 12.409 1.00 90.06 129 ARG A CA 1
ATOM 1032 C C . ARG A 1 129 ? -10.103 -6.246 13.024 1.00 90.06 129 ARG A C 1
ATOM 1034 O O . ARG A 1 129 ? -9.531 -5.321 12.446 1.00 90.06 129 ARG A O 1
ATOM 1041 N N . ILE A 1 130 ? -10.645 -6.115 14.227 1.00 91.00 130 ILE A N 1
ATOM 1042 C CA . ILE A 1 130 ? -10.438 -4.926 15.054 1.00 91.00 130 ILE A CA 1
ATOM 1043 C C . ILE A 1 130 ? -8.997 -4.946 15.580 1.00 91.00 130 ILE A C 1
ATOM 1045 O O . ILE A 1 130 ? -8.468 -5.994 15.953 1.00 91.00 130 ILE A O 1
ATOM 1049 N N . ILE A 1 131 ? -8.357 -3.779 15.560 1.00 91.44 131 ILE A N 1
ATOM 1050 C CA . ILE A 1 131 ? -7.066 -3.556 16.209 1.00 91.44 131 ILE A CA 1
ATOM 1051 C C . ILE A 1 131 ? -7.349 -2.938 17.574 1.00 91.44 131 ILE A C 1
ATOM 1053 O O . ILE A 1 131 ? -8.061 -1.938 17.650 1.00 91.44 131 ILE A O 1
ATOM 1057 N N . GLU A 1 132 ? -6.790 -3.541 18.617 1.00 89.19 132 GLU A N 1
ATOM 1058 C CA . GLU A 1 132 ? -6.907 -3.124 20.018 1.00 89.19 132 GLU A CA 1
ATOM 1059 C C . GLU A 1 132 ? -5.524 -2.711 20.536 1.00 89.19 132 GLU A C 1
ATOM 1061 O O . GLU A 1 132 ? -4.980 -3.305 21.460 1.00 89.19 132 GLU A O 1
ATOM 1066 N N . ASP A 1 133 ? -4.919 -1.733 19.865 1.00 91.69 133 ASP A N 1
ATOM 1067 C CA . ASP A 1 133 ? -3.601 -1.198 20.203 1.00 91.69 133 ASP A CA 1
ATOM 1068 C C . ASP A 1 133 ? -3.747 0.293 20.518 1.00 91.69 133 ASP A C 1
ATOM 1070 O O . ASP A 1 133 ? -3.886 1.129 19.620 1.00 91.69 133 ASP A O 1
ATOM 1074 N N . GLU A 1 134 ? -3.802 0.617 21.811 1.00 90.81 134 GLU A N 1
ATOM 1075 C CA . GLU A 1 134 ? -4.021 1.993 22.259 1.00 90.81 134 GLU A CA 1
ATOM 1076 C C . GLU A 1 134 ? -2.816 2.889 21.956 1.00 90.81 134 GLU A C 1
ATOM 1078 O O . GLU A 1 134 ? -3.004 4.062 21.642 1.00 90.81 134 GLU A O 1
ATOM 1083 N N . GLU A 1 135 ? -1.597 2.344 21.963 1.00 92.56 135 GLU A N 1
ATOM 1084 C CA . GLU A 1 135 ? -0.375 3.096 21.668 1.00 92.56 135 GLU A CA 1
ATOM 1085 C C . GLU A 1 135 ? -0.364 3.558 20.203 1.00 92.56 135 GLU A C 1
ATOM 1087 O O . GLU A 1 135 ? -0.190 4.750 19.917 1.00 92.56 135 GLU A O 1
ATOM 1092 N N . LEU A 1 136 ? -0.690 2.656 19.269 1.00 92.25 136 LEU A N 1
ATOM 1093 C CA . LEU A 1 136 ? -0.891 2.995 17.856 1.00 92.25 136 LEU A CA 1
ATOM 1094 C C . LEU A 1 136 ? -1.891 4.153 17.697 1.00 92.25 136 LEU A C 1
ATOM 1096 O O . LEU A 1 136 ? -1.689 5.087 16.907 1.00 92.25 136 LEU A O 1
ATOM 1100 N N . PHE A 1 137 ? -2.999 4.088 18.434 1.00 91.44 137 PHE A N 1
ATOM 1101 C CA . PHE A 1 137 ? -4.063 5.080 18.372 1.00 91.44 137 PHE A CA 1
ATOM 1102 C C . PHE A 1 137 ? -3.690 6.403 19.045 1.00 91.44 137 PHE A C 1
ATOM 1104 O O . PHE A 1 137 ? -4.085 7.462 18.546 1.00 91.44 137 PHE A O 1
ATOM 1111 N N . GLU A 1 138 ? -2.894 6.388 20.110 1.00 90.81 138 GLU A N 1
ATOM 1112 C CA . GLU A 1 138 ? -2.313 7.581 20.726 1.00 90.81 138 GLU A CA 1
ATOM 1113 C C . GLU A 1 138 ? -1.419 8.332 19.751 1.00 90.81 138 GLU A C 1
ATOM 1115 O O . GLU A 1 138 ? -1.625 9.530 19.520 1.00 90.81 138 GLU A O 1
ATOM 1120 N N . ILE A 1 139 ? -0.528 7.613 19.077 1.00 91.31 139 ILE A N 1
ATOM 1121 C CA . ILE A 1 139 ? 0.388 8.185 18.090 1.00 91.31 139 ILE A CA 1
ATOM 1122 C C . ILE A 1 139 ? -0.391 8.737 16.895 1.00 91.31 139 ILE A C 1
ATOM 1124 O O . ILE A 1 139 ? -0.105 9.838 16.412 1.00 91.31 139 ILE A O 1
ATOM 1128 N N . ALA A 1 140 ? -1.435 8.039 16.432 1.00 89.88 140 ALA A N 1
ATOM 1129 C CA . ALA A 1 140 ? -2.332 8.567 15.405 1.00 89.88 140 ALA A CA 1
ATOM 1130 C C . ALA A 1 140 ? -3.039 9.852 15.876 1.00 89.88 140 ALA A C 1
ATOM 1132 O O . ALA A 1 140 ? -3.109 10.845 15.140 1.00 89.88 140 ALA A O 1
ATOM 1133 N N . ARG A 1 141 ? -3.539 9.877 17.118 1.00 87.94 141 ARG A N 1
ATOM 1134 C CA . ARG A 1 141 ? -4.200 11.050 17.705 1.00 87.94 141 ARG A CA 1
ATOM 1135 C C . ARG A 1 141 ? -3.254 12.241 17.822 1.00 87.94 141 ARG A C 1
ATOM 1137 O O . ARG A 1 141 ? -3.715 13.361 17.581 1.00 87.94 141 ARG A O 1
ATOM 1144 N N . GLU A 1 142 ? -1.993 12.020 18.177 1.00 88.38 142 GLU A N 1
ATOM 1145 C CA . GLU A 1 142 ? -0.955 13.047 18.284 1.00 88.38 142 GLU A CA 1
ATOM 1146 C C . GLU A 1 142 ? -0.542 13.564 16.902 1.00 88.38 142 GLU A C 1
ATOM 1148 O O . GLU A 1 142 ? -0.677 14.757 16.613 1.00 88.38 142 GLU A O 1
ATOM 1153 N N . ARG A 1 143 ? -0.157 12.659 15.993 1.00 85.88 143 ARG A N 1
ATOM 1154 C CA . ARG A 1 143 ? 0.297 12.987 14.631 1.00 85.88 143 ARG A CA 1
ATOM 1155 C C . ARG A 1 143 ? -0.724 13.808 13.858 1.00 85.88 143 ARG A C 1
ATOM 1157 O O . ARG A 1 143 ? -0.372 14.719 13.106 1.00 85.88 143 ARG A O 1
ATOM 1164 N N . PHE A 1 144 ? -2.004 13.497 14.041 1.00 81.75 144 PHE A N 1
ATOM 1165 C CA . PHE A 1 144 ? -3.096 14.195 13.373 1.00 81.75 144 PHE A CA 1
ATOM 1166 C C . PHE A 1 144 ? -3.802 15.221 14.267 1.00 81.75 144 PHE A C 1
ATOM 1168 O O . PHE A 1 144 ? -4.804 15.798 13.830 1.00 81.75 144 PHE A O 1
ATOM 1175 N N . ALA A 1 145 ? -3.274 15.522 15.464 1.00 74.75 145 ALA A N 1
ATOM 1176 C CA . ALA A 1 145 ? -3.882 1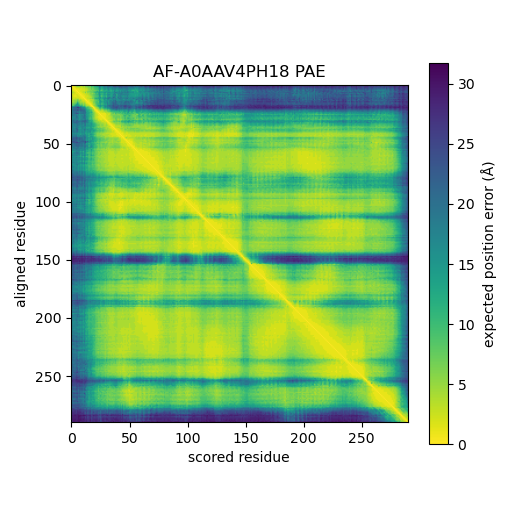6.458 16.412 1.00 74.75 145 ALA A CA 1
ATOM 1177 C C . ALA A 1 145 ? -4.083 17.854 15.829 1.00 74.75 145 ALA A C 1
ATOM 1179 O O . ALA A 1 145 ? -5.164 18.425 15.963 1.00 74.75 145 ALA A O 1
ATOM 1180 N N . ASN A 1 146 ? -3.061 18.341 15.127 1.00 66.19 146 ASN A N 1
ATOM 1181 C CA . ASN A 1 146 ? -3.035 19.658 14.497 1.00 66.19 146 ASN A CA 1
ATOM 1182 C C . ASN A 1 146 ? -3.382 19.605 13.008 1.00 66.19 146 ASN A C 1
ATOM 1184 O O . ASN A 1 146 ? -3.235 20.605 12.300 1.00 66.19 146 ASN A O 1
ATOM 1188 N N . SER A 1 147 ? -3.819 18.446 12.498 1.00 61.50 147 SER A N 1
ATOM 1189 C CA . SER A 1 147 ? -4.224 18.366 11.103 1.00 61.50 147 SER A CA 1
ATOM 1190 C C . SER A 1 147 ? -5.439 19.278 10.913 1.00 61.50 147 SER A C 1
ATOM 1192 O O . SER A 1 147 ? -6.523 19.053 11.448 1.00 61.50 147 SER A O 1
ATOM 1194 N N . GLN A 1 148 ? -5.253 20.352 10.146 1.00 50.09 148 GLN A N 1
ATOM 1195 C CA . GLN A 1 148 ? -6.279 21.342 9.799 1.00 50.09 148 GLN A CA 1
ATOM 1196 C C . GLN A 1 148 ? -7.435 20.755 8.957 1.00 50.09 148 GLN A C 1
ATOM 1198 O O . GLN A 1 148 ? -8.170 21.486 8.301 1.00 50.09 148 GLN A O 1
ATOM 1203 N N . LEU A 1 149 ? -7.642 19.434 8.980 1.00 52.31 149 LEU A N 1
ATOM 1204 C CA . LEU A 1 149 ? -8.772 18.758 8.345 1.00 52.31 149 LEU A CA 1
ATOM 1205 C C . LEU A 1 149 ? -10.121 19.270 8.864 1.00 52.31 149 LEU A C 1
ATOM 1207 O O . LEU A 1 149 ? -11.122 19.129 8.171 1.00 52.31 149 LEU A O 1
ATOM 1211 N N . LYS A 1 150 ? -10.142 19.902 10.045 1.00 47.47 150 LYS A N 1
ATOM 1212 C CA . LYS A 1 150 ? -11.358 20.389 10.700 1.00 47.47 150 LYS A CA 1
ATOM 1213 C C . LYS A 1 150 ? -11.833 21.796 10.302 1.00 47.47 150 LYS A C 1
ATOM 1215 O O . LYS A 1 150 ? -12.907 22.161 10.767 1.00 47.47 150 LYS A O 1
ATOM 1220 N N . LYS A 1 151 ? -11.116 22.596 9.493 1.00 47.62 151 LYS A N 1
ATOM 1221 C CA . LYS A 1 151 ? -11.549 23.994 9.225 1.00 47.62 151 LYS A CA 1
ATOM 1222 C C . LYS A 1 151 ? -11.943 24.356 7.791 1.00 47.62 151 LYS A C 1
ATOM 1224 O O . LYS A 1 151 ? -12.786 25.234 7.654 1.00 47.62 151 LYS A O 1
ATOM 1229 N N . ASP A 1 152 ? -11.448 23.670 6.761 1.00 46.88 152 ASP A N 1
ATOM 1230 C CA . ASP A 1 152 ? -11.589 24.210 5.395 1.00 46.88 152 ASP A CA 1
ATOM 1231 C C . ASP A 1 152 ? -12.602 23.510 4.483 1.00 46.88 152 ASP A C 1
ATOM 1233 O O . ASP A 1 152 ? -13.052 24.128 3.523 1.00 46.88 152 ASP A O 1
ATOM 1237 N N . SER A 1 153 ? -13.026 22.268 4.753 1.00 55.66 153 SER A N 1
ATOM 1238 C CA . SER A 1 153 ? -14.006 21.625 3.867 1.00 55.66 153 SER A CA 1
ATOM 1239 C C . SER A 1 153 ? -15.434 21.903 4.321 1.00 55.66 153 SER A C 1
ATOM 1241 O O . SER A 1 153 ? -15.946 21.230 5.220 1.00 55.66 153 SER A O 1
ATOM 1243 N N . SER A 1 154 ? -16.097 22.863 3.672 1.00 65.94 154 SER A N 1
ATOM 1244 C CA . SER A 1 154 ? -17.547 23.059 3.793 1.00 65.94 154 SER A CA 1
ATOM 1245 C C . SER A 1 154 ? -18.274 21.713 3.646 1.00 65.94 154 SER A C 1
ATOM 1247 O O . SER A 1 154 ? -17.867 20.875 2.839 1.00 65.94 154 SER A O 1
ATOM 1249 N N . PHE A 1 155 ? -19.380 21.494 4.368 1.00 74.69 155 PHE A N 1
ATOM 1250 C CA . PHE A 1 155 ? -20.230 20.301 4.207 1.00 74.69 155 PHE A CA 1
ATOM 1251 C C . PHE A 1 155 ? -20.516 19.987 2.726 1.00 74.69 155 PHE A C 1
ATOM 1253 O O . PHE A 1 155 ? -20.471 18.833 2.299 1.00 74.69 155 PHE A O 1
ATOM 1260 N N . LYS A 1 156 ? -20.691 21.037 1.911 1.00 78.44 156 LYS A N 1
ATOM 1261 C CA . LYS A 1 156 ? -20.854 20.957 0.454 1.00 78.44 156 LYS A CA 1
ATOM 1262 C C . LYS A 1 156 ? -19.661 20.305 -0.256 1.00 78.44 156 LYS A C 1
ATOM 1264 O O . LYS A 1 156 ? -19.858 19.536 -1.193 1.00 78.44 156 LYS A O 1
ATOM 1269 N N . GLU A 1 157 ? -18.433 20.595 0.160 1.00 75.81 157 GLU A N 1
ATOM 1270 C CA . GLU A 1 157 ? -17.217 20.001 -0.404 1.00 75.81 157 GLU A CA 1
ATOM 1271 C C . GLU A 1 157 ? -17.054 18.541 0.002 1.00 75.81 157 GLU A C 1
ATOM 1273 O O . GLU A 1 157 ? -16.743 17.706 -0.848 1.00 75.81 157 GLU A O 1
ATOM 1278 N N . SER A 1 158 ? -17.338 18.215 1.263 1.00 74.81 158 SER A N 1
ATOM 1279 C CA . SER A 1 158 ? -17.353 16.830 1.745 1.00 74.81 158 SER A CA 1
ATOM 1280 C C . SER A 1 158 ? -18.389 15.987 0.999 1.00 74.81 158 SER A C 1
ATOM 1282 O O . SER A 1 158 ? -18.065 14.894 0.530 1.00 74.81 158 SER A O 1
ATOM 1284 N N . LEU A 1 159 ? -19.596 16.521 0.792 1.00 80.44 159 LEU A N 1
ATOM 1285 C CA . LEU A 1 159 ? -20.647 15.862 0.017 1.00 80.44 159 LEU A CA 1
ATOM 1286 C C . LEU A 1 159 ? -20.262 15.729 -1.464 1.00 80.44 159 LEU A C 1
ATOM 1288 O O . LEU A 1 159 ? -20.422 14.664 -2.056 1.00 80.44 159 LEU A O 1
ATOM 1292 N N . ARG A 1 160 ? -19.677 16.776 -2.064 1.00 82.56 160 ARG A N 1
ATOM 1293 C CA . ARG A 1 160 ? -19.168 16.736 -3.446 1.00 82.56 160 ARG A CA 1
ATOM 1294 C C . ARG A 1 160 ? -18.064 15.692 -3.615 1.00 82.56 160 ARG A C 1
ATOM 1296 O O . ARG A 1 160 ? -18.033 15.007 -4.638 1.00 82.56 160 ARG A O 1
ATOM 1303 N N . ARG A 1 161 ? -17.160 15.572 -2.639 1.00 78.00 161 ARG A N 1
ATOM 1304 C CA . ARG A 1 161 ? -16.097 14.558 -2.617 1.00 78.00 161 ARG A CA 1
ATOM 1305 C C . ARG A 1 161 ? -16.701 13.162 -2.543 1.00 78.00 161 ARG A C 1
ATOM 1307 O O . ARG A 1 161 ? -16.376 12.336 -3.387 1.00 78.00 161 ARG A O 1
ATOM 1314 N N . MET A 1 162 ? -17.616 12.933 -1.603 1.00 81.19 162 MET A N 1
ATOM 1315 C CA . MET A 1 162 ? -18.314 11.655 -1.450 1.00 81.19 162 MET A CA 1
ATOM 1316 C C . MET A 1 162 ? -19.046 11.257 -2.737 1.00 81.19 162 MET A C 1
ATOM 1318 O O . MET A 1 162 ? -18.849 10.155 -3.240 1.00 81.19 162 MET A O 1
ATOM 1322 N N . TYR A 1 163 ? -19.794 12.186 -3.339 1.00 84.31 163 TYR A N 1
ATOM 1323 C CA . TYR A 1 163 ? -20.478 11.961 -4.612 1.00 84.31 163 TYR A CA 1
ATOM 1324 C C . TYR A 1 163 ? -19.501 11.610 -5.745 1.00 84.31 163 TYR A C 1
ATOM 1326 O O . TYR A 1 163 ? -19.748 10.692 -6.525 1.00 84.31 163 TYR A O 1
ATOM 1334 N N . ARG A 1 164 ? -18.366 12.317 -5.840 1.00 82.44 164 ARG A N 1
ATOM 1335 C CA . ARG A 1 164 ? -17.341 12.041 -6.857 1.00 82.44 164 ARG A CA 1
ATOM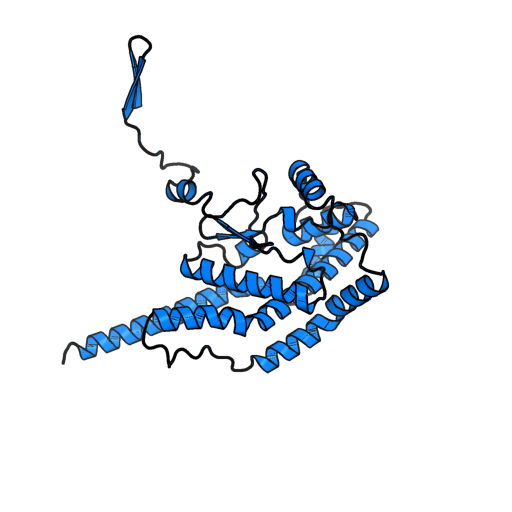 1336 C C . ARG A 1 164 ? -16.722 10.659 -6.680 1.00 82.44 164 ARG A C 1
ATOM 1338 O O . ARG A 1 164 ? -16.467 10.008 -7.686 1.00 82.44 164 ARG A O 1
ATOM 1345 N N . VAL A 1 165 ? -16.466 10.235 -5.447 1.00 80.62 165 VAL A N 1
ATOM 1346 C CA . VAL A 1 165 ? -15.903 8.909 -5.181 1.00 80.62 165 VAL A CA 1
ATOM 1347 C C . VAL A 1 165 ? -16.932 7.842 -5.565 1.00 80.62 165 VAL A C 1
ATOM 1349 O O . VAL A 1 165 ? -16.699 7.096 -6.511 1.00 80.62 165 VAL A O 1
ATOM 1352 N N . LEU A 1 166 ? -18.128 7.875 -4.969 1.00 82.31 166 LEU A N 1
ATOM 1353 C CA . LEU A 1 166 ? -19.152 6.842 -5.171 1.00 82.31 166 LEU A CA 1
ATOM 1354 C C . LEU A 1 166 ? -19.654 6.737 -6.621 1.00 82.31 166 LEU A C 1
ATOM 1356 O O . LEU A 1 166 ? -19.801 5.637 -7.143 1.00 82.31 166 LEU A O 1
ATOM 1360 N N . PHE A 1 167 ? -19.898 7.866 -7.295 1.00 84.12 167 PHE A N 1
ATOM 1361 C CA . PHE A 1 167 ? -20.525 7.877 -8.627 1.00 84.12 167 PHE A CA 1
ATOM 1362 C C . PHE A 1 167 ? -19.563 8.226 -9.771 1.00 84.12 167 PHE A C 1
ATOM 1364 O O . PHE A 1 167 ? -19.907 8.085 -10.948 1.00 84.12 167 PHE A O 1
ATOM 1371 N N . GLY A 1 168 ? -18.359 8.713 -9.462 1.00 84.06 168 GLY A N 1
ATOM 1372 C CA . GLY A 1 168 ? -17.368 9.119 -10.461 1.00 84.06 168 GLY A CA 1
ATOM 1373 C C . GLY A 1 168 ? -16.354 8.035 -10.817 1.00 84.06 168 GLY A C 1
ATOM 1374 O O . GLY A 1 168 ? -15.808 8.088 -11.922 1.00 84.06 168 GLY A O 1
ATOM 1375 N N . SER A 1 169 ? -16.136 7.044 -9.945 1.00 86.19 169 SER A N 1
ATOM 1376 C CA . SER A 1 169 ? -15.137 5.979 -10.124 1.00 86.19 169 SER A CA 1
ATOM 1377 C C . SER A 1 169 ? -15.305 5.231 -11.450 1.00 86.19 169 SER A C 1
ATOM 1379 O O . SER A 1 169 ? -14.376 5.206 -12.254 1.00 86.19 169 SER A O 1
ATOM 1381 N N . LYS A 1 170 ? -16.516 4.751 -11.766 1.00 89.12 170 LYS A N 1
ATOM 1382 C CA . LYS A 1 170 ? -16.816 4.047 -13.030 1.00 89.12 170 LYS A CA 1
ATOM 1383 C C . LYS A 1 170 ? -16.532 4.895 -14.273 1.00 89.12 170 LYS A C 1
ATOM 1385 O O . LYS A 1 170 ? -15.977 4.405 -15.254 1.00 89.12 170 LYS A O 1
ATOM 1390 N N . ARG A 1 171 ? -16.903 6.181 -14.252 1.00 87.44 171 ARG A N 1
ATOM 1391 C CA . ARG A 1 171 ? -16.653 7.095 -15.384 1.00 87.44 171 ARG A CA 1
ATOM 1392 C C . ARG A 1 171 ? -15.159 7.332 -15.576 1.00 87.44 171 ARG A C 1
ATOM 1394 O O . ARG A 1 171 ? -14.685 7.324 -16.711 1.00 87.44 171 ARG A O 1
ATOM 1401 N N . TYR A 1 172 ? -14.440 7.547 -14.478 1.00 86.56 172 TYR A N 1
ATOM 1402 C CA . TYR A 1 172 ? -13.002 7.772 -14.504 1.00 86.56 172 TYR A CA 1
ATOM 1403 C C . TYR A 1 172 ? -12.259 6.520 -14.988 1.00 86.56 172 TYR A C 1
ATOM 1405 O O . TYR A 1 172 ? -11.454 6.623 -15.908 1.00 86.56 172 TYR A O 1
ATOM 1413 N N . LEU A 1 173 ? -12.617 5.340 -14.472 1.00 91.12 173 LEU A N 1
ATOM 1414 C CA . LEU A 1 173 ? -12.079 4.050 -14.901 1.00 91.12 173 LEU A CA 1
ATOM 1415 C C . LEU A 1 173 ? -12.285 3.818 -16.402 1.00 91.12 173 LEU A C 1
ATOM 1417 O O . LEU A 1 173 ? -11.318 3.593 -17.121 1.00 91.12 173 LEU A O 1
ATOM 1421 N N . ASN A 1 174 ? -13.515 3.963 -16.903 1.00 93.06 174 ASN A N 1
ATOM 1422 C CA . ASN A 1 174 ? -13.815 3.756 -18.324 1.00 93.06 174 ASN A CA 1
ATOM 1423 C C . ASN A 1 174 ? -13.040 4.713 -19.239 1.00 93.06 174 ASN A C 1
ATOM 1425 O O . ASN A 1 174 ? -12.625 4.330 -20.332 1.00 93.06 174 ASN A O 1
ATOM 1429 N N . ARG A 1 175 ? -12.845 5.967 -18.814 1.00 91.69 175 ARG A N 1
ATOM 1430 C CA . ARG A 1 175 ? -12.026 6.932 -19.558 1.00 91.69 175 ARG A CA 1
ATOM 1431 C C . ARG A 1 175 ? -10.563 6.501 -19.586 1.00 91.69 175 ARG A C 1
ATOM 1433 O O . ARG A 1 175 ? -9.941 6.559 -20.641 1.00 91.69 175 ARG A O 1
ATOM 1440 N N . THR A 1 176 ? -10.030 6.069 -18.450 1.00 92.69 176 THR A N 1
ATOM 1441 C CA . THR A 1 176 ? -8.656 5.577 -18.354 1.00 92.69 176 THR A CA 1
ATOM 1442 C C . THR A 1 176 ? -8.461 4.330 -19.212 1.00 92.69 176 THR A C 1
ATOM 1444 O O . THR A 1 176 ? -7.550 4.316 -20.025 1.00 92.69 176 THR A O 1
ATOM 1447 N N . ILE A 1 177 ? -9.358 3.342 -19.155 1.00 93.88 177 ILE A N 1
ATOM 1448 C CA . ILE A 1 177 ? -9.286 2.146 -20.012 1.00 93.88 177 ILE A CA 1
ATOM 1449 C C . ILE A 1 177 ? -9.211 2.533 -21.494 1.00 93.88 177 ILE A C 1
ATOM 1451 O O . ILE A 1 177 ? -8.348 2.043 -22.211 1.00 93.88 177 ILE A O 1
ATOM 1455 N N . LYS A 1 178 ? -10.060 3.464 -21.950 1.00 94.81 178 LYS A N 1
ATOM 1456 C CA . LYS A 1 178 ? -10.033 3.939 -23.343 1.00 94.81 178 LYS A CA 1
ATOM 1457 C C . LYS A 1 178 ? -8.717 4.622 -23.714 1.00 94.81 178 LYS A C 1
ATOM 1459 O O . LYS A 1 178 ? -8.204 4.387 -24.798 1.00 94.81 178 LYS A O 1
ATOM 1464 N N . ASN A 1 179 ? -8.179 5.457 -22.828 1.00 92.62 179 ASN A N 1
ATOM 1465 C CA . ASN A 1 179 ? -6.948 6.205 -23.087 1.00 92.62 179 ASN A CA 1
ATOM 1466 C C . ASN A 1 179 ? -5.695 5.320 -23.119 1.00 92.62 179 ASN A C 1
ATOM 1468 O O . ASN A 1 179 ? -4.714 5.696 -23.751 1.00 92.62 179 ASN A O 1
ATOM 1472 N N . TYR A 1 180 ? -5.721 4.183 -22.423 1.00 93.38 180 TYR A N 1
ATOM 1473 C CA . TYR A 1 180 ? -4.600 3.244 -22.341 1.00 93.38 180 TYR A CA 1
ATOM 1474 C C . TYR A 1 180 ? -4.844 1.966 -23.155 1.00 93.38 180 TYR A C 1
ATOM 1476 O O . TYR A 1 180 ? -4.043 1.034 -23.093 1.00 93.38 180 TYR A O 1
ATOM 1484 N N . ALA A 1 181 ? -5.919 1.917 -23.947 1.00 92.44 181 ALA A N 1
ATOM 1485 C CA . ALA A 1 181 ? -6.157 0.829 -24.881 1.00 92.44 181 ALA A CA 1
ATOM 1486 C C . ALA A 1 181 ? -5.023 0.804 -25.919 1.00 92.44 181 ALA A C 1
ATOM 1488 O O . ALA A 1 181 ? -4.870 1.737 -26.704 1.00 92.44 181 ALA A O 1
ATOM 1489 N N . GLY A 1 182 ? -4.201 -0.249 -25.893 1.00 88.31 182 GLY A N 1
ATOM 1490 C CA . GLY A 1 182 ? -3.022 -0.367 -26.759 1.00 88.31 182 GLY A CA 1
ATOM 1491 C C . GLY A 1 182 ? -1.787 0.401 -26.274 1.00 88.31 182 GLY A C 1
ATOM 1492 O O . GLY A 1 182 ? -0.836 0.575 -27.041 1.00 88.31 182 GLY A O 1
ATOM 1493 N N . TYR A 1 183 ? -1.775 0.859 -25.018 1.00 90.56 183 TYR A N 1
ATOM 1494 C CA . TYR A 1 183 ? -0.565 1.406 -24.415 1.00 90.56 183 TYR A CA 1
ATOM 1495 C C . TYR A 1 183 ? 0.545 0.349 -24.415 1.00 90.56 183 T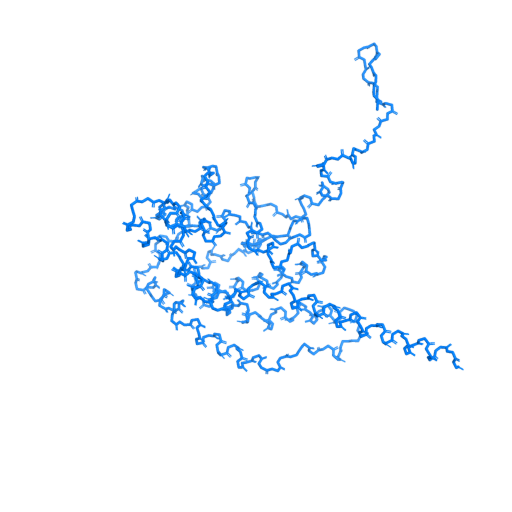YR A C 1
ATOM 1497 O O . TYR A 1 183 ? 0.353 -0.777 -23.958 1.00 90.56 183 TYR A O 1
ATOM 1505 N N . HIS A 1 184 ? 1.715 0.738 -24.906 1.00 86.56 184 HIS A N 1
ATOM 1506 C CA . HIS A 1 184 ? 2.928 -0.063 -24.882 1.00 86.56 184 HIS A CA 1
ATOM 1507 C C . HIS A 1 184 ? 4.083 0.827 -24.433 1.00 86.56 184 HIS A C 1
ATOM 1509 O O . HIS A 1 184 ? 4.177 2.001 -24.806 1.00 86.56 184 HIS A O 1
ATOM 1515 N N . VAL A 1 185 ? 4.969 0.271 -23.613 1.00 83.62 185 VAL A N 1
ATOM 1516 C CA . VAL A 1 185 ? 6.211 0.952 -23.260 1.00 83.62 185 VAL A CA 1
ATOM 1517 C C . VAL A 1 185 ? 7.113 0.860 -24.483 1.00 83.62 185 VAL A C 1
ATOM 1519 O O . VAL A 1 185 ? 7.541 -0.225 -24.836 1.00 83.62 185 VAL A O 1
ATOM 1522 N N . ASN A 1 186 ? 7.347 1.982 -25.163 1.00 79.44 186 ASN A N 1
ATOM 1523 C CA . ASN A 1 186 ? 8.266 2.032 -26.300 1.00 79.44 186 ASN A CA 1
ATOM 1524 C C . ASN A 1 186 ? 9.710 1.826 -25.809 1.00 79.44 186 ASN A C 1
ATOM 1526 O O . ASN A 1 186 ? 10.330 2.779 -25.329 1.00 79.44 186 ASN A O 1
ATOM 1530 N N . ASP A 1 187 ? 10.187 0.585 -25.866 1.00 79.38 187 ASP A N 1
ATOM 1531 C CA . ASP A 1 187 ? 11.532 0.137 -25.490 1.00 79.38 187 ASP A CA 1
ATOM 1532 C C . ASP A 1 187 ? 12.436 -0.120 -26.707 1.00 79.38 187 ASP A C 1
ATOM 1534 O O . ASP A 1 187 ? 13.657 -0.114 -26.568 1.00 79.38 187 ASP A O 1
ATOM 1538 N N . ASP A 1 188 ? 11.862 -0.220 -27.912 1.00 80.56 188 ASP A N 1
ATOM 1539 C CA . ASP A 1 188 ? 12.571 -0.451 -29.185 1.00 80.56 188 ASP A CA 1
ATOM 1540 C C . ASP A 1 188 ? 13.685 0.572 -29.485 1.00 80.56 188 ASP A C 1
ATOM 1542 O O . ASP A 1 188 ? 14.571 0.329 -30.305 1.00 80.56 188 ASP A O 1
ATOM 1546 N N . LYS A 1 189 ? 13.635 1.745 -28.846 1.00 80.75 189 LYS A N 1
ATOM 1547 C CA . LYS A 1 189 ? 14.599 2.840 -29.031 1.00 80.75 189 LYS A CA 1
ATOM 1548 C C . LYS A 1 189 ? 15.700 2.877 -27.972 1.00 80.75 189 LYS A C 1
ATOM 1550 O O . LYS A 1 189 ? 16.597 3.709 -28.084 1.00 80.75 189 LYS A O 1
ATOM 1555 N N . CYS A 1 190 ? 15.631 2.036 -26.943 1.00 89.50 190 CYS A N 1
ATOM 1556 C CA . CYS A 1 190 ? 16.609 2.024 -25.862 1.00 89.50 190 CYS A CA 1
ATOM 1557 C C . CYS A 1 190 ? 17.870 1.276 -26.312 1.00 89.50 190 CYS A C 1
ATOM 1559 O O . CYS A 1 190 ? 17.854 0.062 -26.496 1.00 89.50 190 CYS A O 1
ATOM 1561 N N . VAL A 1 191 ? 18.972 2.008 -26.487 1.00 91.69 191 VAL A N 1
ATOM 1562 C CA . VAL A 1 191 ? 20.241 1.439 -26.982 1.00 91.69 191 VAL A CA 1
ATOM 1563 C C . VAL A 1 191 ? 21.061 0.797 -25.858 1.00 91.69 191 VAL A C 1
ATOM 1565 O O . VAL A 1 191 ? 21.835 -0.128 -26.098 1.00 91.69 191 VAL A O 1
ATOM 1568 N N . ASP A 1 192 ? 20.889 1.269 -24.624 1.00 92.94 192 ASP A N 1
ATOM 1569 C CA . ASP A 1 192 ? 21.636 0.814 -23.455 1.00 92.94 192 ASP A CA 1
ATOM 1570 C C . ASP A 1 192 ? 20.738 0.675 -22.209 1.00 92.94 192 ASP A C 1
ATOM 1572 O O . ASP A 1 192 ? 19.566 1.070 -22.193 1.00 92.94 192 ASP A O 1
ATOM 1576 N N . SER A 1 193 ? 21.295 0.084 -21.146 1.00 90.44 193 SER A N 1
ATOM 1577 C CA . SER A 1 193 ? 20.584 -0.158 -19.885 1.00 90.44 193 SER A CA 1
ATOM 1578 C C . SER A 1 193 ? 20.172 1.127 -19.169 1.00 90.44 193 SER A C 1
ATOM 1580 O O . SER A 1 193 ? 19.149 1.137 -18.486 1.00 90.44 193 SER A O 1
ATOM 1582 N N . ARG A 1 194 ? 20.926 2.219 -19.342 1.00 92.19 194 ARG A N 1
ATOM 1583 C CA . ARG A 1 194 ? 20.605 3.520 -18.753 1.00 92.19 194 ARG A CA 1
ATOM 1584 C C . ARG A 1 194 ? 19.368 4.116 -19.417 1.00 92.19 194 ARG A C 1
ATOM 1586 O O . ARG A 1 194 ? 18.456 4.529 -18.715 1.00 92.19 194 ARG A O 1
ATOM 1593 N N . GLN A 1 195 ? 19.294 4.094 -20.745 1.00 93.00 195 GLN A N 1
ATOM 1594 C CA . GLN A 1 195 ? 18.130 4.559 -21.499 1.00 93.00 195 GLN A CA 1
ATOM 1595 C C . GLN A 1 195 ? 16.883 3.734 -21.180 1.00 93.00 195 GLN A C 1
ATOM 1597 O O . GLN A 1 195 ? 15.792 4.291 -21.067 1.00 93.00 195 GLN A O 1
ATOM 1602 N N . LEU A 1 196 ? 17.036 2.417 -21.012 1.00 91.50 196 LEU A N 1
ATOM 1603 C CA . LEU A 1 196 ? 15.939 1.549 -20.586 1.00 91.50 196 LEU A CA 1
ATOM 1604 C C . LEU A 1 196 ? 15.455 1.904 -19.175 1.00 91.50 196 LEU A C 1
ATOM 1606 O O . LEU A 1 196 ? 14.252 2.021 -18.947 1.00 91.50 196 LEU A O 1
ATOM 1610 N N . TYR A 1 197 ? 16.383 2.111 -18.241 1.00 90.88 197 TYR A N 1
ATOM 1611 C CA . TYR A 1 197 ? 16.069 2.522 -16.877 1.00 90.88 197 TYR A CA 1
ATOM 1612 C C . TYR A 1 197 ? 15.382 3.897 -16.840 1.00 90.88 197 TYR A C 1
ATOM 1614 O O . TYR A 1 197 ? 14.322 4.043 -16.233 1.00 90.88 197 TYR A O 1
ATOM 1622 N N . ASP A 1 198 ? 15.899 4.884 -17.571 1.00 90.94 198 ASP A N 1
ATOM 1623 C CA . ASP A 1 198 ? 15.281 6.207 -17.689 1.00 90.94 198 ASP A CA 1
ATOM 1624 C C . ASP A 1 198 ? 13.865 6.111 -18.283 1.00 90.94 198 ASP A C 1
ATOM 1626 O O . ASP A 1 198 ? 12.932 6.761 -17.797 1.00 90.94 198 ASP A O 1
ATOM 1630 N N . ARG A 1 199 ? 13.664 5.248 -19.290 1.00 91.69 199 ARG A N 1
ATOM 1631 C CA . ARG A 1 199 ? 12.343 4.994 -19.883 1.00 91.69 199 ARG A CA 1
ATOM 1632 C C . ARG A 1 199 ? 11.389 4.335 -18.889 1.00 91.69 199 ARG A C 1
ATOM 1634 O O . ARG A 1 199 ? 10.229 4.745 -18.814 1.00 91.69 199 ARG A O 1
ATOM 1641 N N . LEU A 1 200 ? 11.867 3.371 -18.105 1.00 91.38 200 LEU A N 1
ATOM 1642 C CA . LEU A 1 200 ? 11.103 2.725 -17.037 1.00 91.38 200 LEU A CA 1
ATOM 1643 C C . LEU A 1 200 ? 10.636 3.762 -16.007 1.00 91.38 200 LEU A C 1
ATOM 1645 O O . LEU A 1 200 ? 9.446 3.844 -15.706 1.00 91.38 200 LEU A O 1
ATOM 1649 N N . LEU A 1 201 ? 11.535 4.629 -15.542 1.00 91.19 201 LEU A N 1
ATOM 1650 C CA . LEU A 1 201 ? 11.192 5.696 -14.602 1.00 91.19 201 LEU A CA 1
ATOM 1651 C C . LEU A 1 201 ? 10.230 6.734 -15.200 1.00 91.19 201 LEU A C 1
ATOM 1653 O O . LEU A 1 201 ? 9.360 7.248 -14.493 1.00 91.19 201 LEU A O 1
ATOM 1657 N N . TYR A 1 202 ? 10.368 7.056 -16.488 1.00 90.88 202 TYR A N 1
ATOM 1658 C CA . TYR A 1 202 ? 9.445 7.956 -17.182 1.00 90.88 202 TYR A CA 1
ATOM 1659 C C . TYR A 1 202 ? 8.043 7.346 -17.290 1.00 90.88 202 TYR A C 1
ATOM 1661 O O . TYR A 1 202 ? 7.043 8.041 -17.074 1.00 90.88 202 TYR A O 1
ATOM 1669 N N . SER A 1 203 ? 7.964 6.032 -17.527 1.00 91.44 203 SER A N 1
ATOM 1670 C CA . SER A 1 203 ? 6.697 5.303 -17.604 1.00 91.44 203 SER A CA 1
ATOM 1671 C C . SER A 1 203 ? 5.884 5.395 -16.306 1.00 91.44 203 SER A C 1
ATOM 1673 O O . SER A 1 203 ? 4.658 5.429 -16.365 1.00 91.44 203 SER A O 1
ATOM 1675 N N . CYS A 1 204 ? 6.523 5.572 -15.139 1.00 92.62 204 CYS A N 1
ATOM 1676 C CA . CYS A 1 204 ? 5.815 5.834 -13.880 1.00 92.62 204 CYS A CA 1
ATOM 1677 C C . CYS A 1 204 ? 4.931 7.094 -13.967 1.00 92.62 204 CYS A C 1
ATOM 1679 O O . CYS A 1 204 ? 3.808 7.121 -13.455 1.00 92.62 204 CYS A O 1
ATOM 1681 N N . THR A 1 205 ? 5.404 8.138 -14.653 1.00 91.69 205 THR A N 1
ATOM 1682 C CA . THR A 1 205 ? 4.623 9.365 -14.876 1.00 91.69 205 THR A CA 1
ATOM 1683 C C . THR A 1 205 ? 3.502 9.125 -15.888 1.00 91.69 205 THR A C 1
ATOM 1685 O O . THR A 1 205 ? 2.369 9.566 -15.671 1.00 91.69 205 THR A O 1
ATOM 1688 N N . GLU A 1 206 ? 3.793 8.388 -16.966 1.00 91.62 206 GLU A N 1
ATOM 1689 C CA . GLU A 1 206 ? 2.811 8.021 -17.997 1.00 91.62 206 GLU A CA 1
ATOM 1690 C C . GLU A 1 206 ? 1.678 7.170 -17.415 1.00 91.62 206 GLU A C 1
ATOM 1692 O O . GLU A 1 206 ? 0.519 7.412 -17.730 1.00 91.62 206 GLU A O 1
ATOM 1697 N N . LEU A 1 207 ? 1.974 6.235 -16.512 1.00 92.25 207 LEU A N 1
ATOM 1698 C CA . LEU A 1 207 ? 1.004 5.332 -15.885 1.00 92.25 207 LEU A CA 1
ATOM 1699 C C . LEU A 1 207 ? 0.276 5.950 -14.685 1.00 92.25 207 LEU A C 1
ATOM 1701 O O . LEU A 1 207 ? -0.662 5.358 -14.151 1.00 92.25 207 LEU A O 1
ATOM 1705 N N . THR A 1 208 ? 0.656 7.152 -14.246 1.00 91.94 208 THR A N 1
ATOM 1706 C CA . THR A 1 208 ? 0.058 7.780 -13.058 1.00 91.94 208 THR A CA 1
ATOM 1707 C C . THR A 1 208 ? -1.481 7.875 -13.120 1.00 91.94 208 THR A C 1
ATOM 1709 O O . THR A 1 208 ? -2.132 7.578 -12.115 1.00 91.94 208 THR A O 1
ATOM 1712 N N . PRO A 1 209 ? -2.121 8.253 -14.248 1.00 90.56 209 PRO A N 1
ATOM 1713 C CA . PRO A 1 209 ? -3.583 8.266 -14.355 1.00 90.56 209 PRO A CA 1
ATOM 1714 C C . PRO A 1 209 ? -4.247 6.904 -14.114 1.00 90.56 209 PRO A C 1
ATOM 1716 O O . PRO A 1 209 ? -5.355 6.877 -13.570 1.00 90.56 209 PRO A O 1
ATOM 1719 N N . VAL A 1 210 ? -3.573 5.801 -14.465 1.00 91.62 210 VAL A N 1
ATOM 1720 C CA . VAL A 1 210 ? -4.028 4.428 -14.189 1.00 91.62 210 VAL A CA 1
ATOM 1721 C C . VAL A 1 210 ? -4.085 4.193 -12.689 1.00 91.62 210 VAL A C 1
ATOM 1723 O O . VAL A 1 210 ? -5.130 3.818 -12.161 1.00 91.62 210 VAL A O 1
ATOM 1726 N N . MET A 1 211 ? -3.010 4.529 -11.979 1.00 90.69 211 MET A N 1
ATOM 1727 C CA . MET A 1 211 ? -2.969 4.368 -10.528 1.00 90.69 211 MET A CA 1
ATOM 1728 C C . MET A 1 211 ? -3.970 5.268 -9.806 1.00 90.69 211 MET A C 1
ATOM 1730 O O . MET A 1 211 ? -4.623 4.839 -8.860 1.00 90.69 211 MET A O 1
ATOM 1734 N N . VAL A 1 212 ? -4.153 6.508 -10.263 1.00 88.94 212 VAL A N 1
ATOM 1735 C CA . VAL A 1 212 ? -5.190 7.392 -9.710 1.00 88.94 212 VAL A CA 1
ATOM 1736 C C . VAL A 1 212 ? -6.582 6.780 -9.908 1.00 88.94 212 VAL A C 1
ATOM 1738 O O . VAL A 1 212 ? -7.400 6.841 -8.992 1.00 88.94 212 VAL A O 1
ATOM 1741 N N . ALA A 1 213 ? -6.854 6.152 -11.059 1.00 89.56 213 ALA A N 1
ATOM 1742 C CA . ALA A 1 213 ? -8.124 5.464 -11.299 1.00 89.56 213 ALA A CA 1
ATOM 1743 C C . ALA A 1 213 ? -8.315 4.273 -10.357 1.00 89.56 213 ALA A C 1
ATOM 1745 O O . ALA A 1 213 ? -9.389 4.140 -9.769 1.00 89.56 213 ALA A O 1
ATOM 1746 N N . HIS A 1 214 ? -7.267 3.467 -10.174 1.00 89.88 214 HIS A N 1
ATOM 1747 C CA . HIS A 1 214 ? -7.255 2.370 -9.213 1.00 89.88 214 HIS A CA 1
ATOM 1748 C C . HIS A 1 214 ? -7.557 2.876 -7.797 1.00 89.88 214 HIS A C 1
ATOM 1750 O O . HIS A 1 214 ? -8.509 2.410 -7.182 1.00 89.88 214 HIS A O 1
ATOM 1756 N N . MET A 1 215 ? -6.860 3.919 -7.325 1.00 87.75 215 MET A N 1
ATOM 1757 C CA . MET A 1 215 ? -7.114 4.515 -6.007 1.00 87.75 215 MET A CA 1
ATOM 1758 C C . MET A 1 215 ? -8.563 4.980 -5.831 1.00 87.75 215 MET A C 1
ATOM 1760 O O . MET A 1 215 ? -9.134 4.762 -4.768 1.00 87.75 215 MET A O 1
ATOM 1764 N N . PHE A 1 216 ? -9.177 5.601 -6.846 1.00 87.12 216 PHE A N 1
ATOM 1765 C CA . PHE A 1 216 ? -10.592 5.985 -6.778 1.00 87.12 216 PHE A CA 1
ATOM 1766 C C . PHE A 1 216 ? -11.516 4.772 -6.641 1.00 87.12 216 PHE A C 1
ATOM 1768 O O . PHE A 1 216 ? -12.488 4.834 -5.889 1.00 87.12 216 PHE A O 1
ATOM 1775 N N . CYS A 1 217 ? -11.240 3.685 -7.364 1.00 88.75 217 CYS A N 1
ATOM 1776 C CA . CYS A 1 217 ? -12.035 2.461 -7.284 1.00 88.75 217 CYS A CA 1
ATOM 1777 C C . CYS A 1 217 ? -11.870 1.789 -5.916 1.00 88.75 217 CYS A C 1
ATOM 1779 O O . CYS A 1 217 ? -12.876 1.491 -5.273 1.00 88.75 217 CYS A O 1
ATOM 1781 N N . SER A 1 218 ? -10.632 1.646 -5.430 1.00 87.44 218 SER A N 1
ATOM 1782 C CA . SER A 1 218 ? -10.346 1.095 -4.102 1.00 87.44 218 SER A CA 1
ATOM 1783 C C . SER A 1 218 ? -10.995 1.930 -2.999 1.00 87.44 218 SER A C 1
ATOM 1785 O O . SER A 1 218 ? -11.695 1.380 -2.162 1.00 87.44 218 SER A O 1
ATOM 1787 N N . GLU A 1 219 ? -10.859 3.261 -3.034 1.00 86.44 219 GLU A N 1
ATOM 1788 C CA . GLU A 1 219 ? -11.481 4.158 -2.050 1.00 86.44 219 GLU A CA 1
ATOM 1789 C C . GLU A 1 219 ? -13.012 4.065 -2.072 1.00 86.44 219 GLU A C 1
ATOM 1791 O O . GLU A 1 219 ? -13.641 4.041 -1.017 1.00 86.44 219 GLU A O 1
ATOM 1796 N N . SER A 1 220 ? -13.619 3.968 -3.258 1.00 88.31 220 SER A N 1
ATOM 1797 C CA . SER A 1 220 ? -15.071 3.780 -3.385 1.00 88.31 220 SER A CA 1
ATOM 1798 C C . SER A 1 220 ? -15.527 2.470 -2.753 1.00 88.31 220 SER A C 1
ATOM 1800 O O . SER A 1 220 ? -16.500 2.467 -2.003 1.00 88.31 220 SER A O 1
ATOM 1802 N N . SER A 1 221 ? -14.808 1.381 -3.032 1.00 88.00 221 SER A N 1
ATOM 1803 C CA . SER A 1 221 ? -15.074 0.065 -2.449 1.00 88.00 221 SER A CA 1
ATOM 1804 C C . SER A 1 221 ? -14.928 0.097 -0.925 1.00 88.00 221 SER A C 1
ATOM 1806 O O . SER A 1 221 ? -15.861 -0.255 -0.209 1.00 88.00 221 SER A O 1
ATOM 1808 N N . SER A 1 222 ? -13.823 0.644 -0.407 1.00 87.69 222 SER A N 1
ATOM 1809 C CA . SER A 1 222 ? -13.592 0.774 1.036 1.00 87.69 222 SER A CA 1
ATOM 1810 C C . SER A 1 222 ? -14.661 1.617 1.736 1.00 87.69 222 SER A C 1
ATOM 1812 O O . SER A 1 222 ? -15.094 1.259 2.828 1.00 87.69 222 SER A O 1
ATOM 1814 N N . LEU A 1 223 ? -15.120 2.716 1.125 1.00 87.88 223 LEU A N 1
ATOM 1815 C CA . LEU A 1 223 ? -16.201 3.533 1.686 1.00 87.88 223 LEU A CA 1
ATOM 1816 C C . LEU A 1 223 ? -17.535 2.783 1.724 1.00 87.88 223 LEU A C 1
ATOM 1818 O O . LEU A 1 223 ? -18.248 2.878 2.719 1.00 87.88 223 LEU A O 1
ATOM 1822 N N . LEU A 1 224 ? -17.880 2.042 0.669 1.00 89.19 224 LEU A N 1
ATOM 1823 C CA . LEU A 1 224 ? -19.100 1.231 0.649 1.00 89.19 224 LEU A CA 1
ATOM 1824 C C . LEU A 1 224 ? -19.036 0.110 1.690 1.00 89.19 224 LEU A C 1
ATOM 1826 O O . LEU A 1 224 ? -19.980 -0.051 2.459 1.00 89.19 224 LEU A O 1
ATOM 1830 N N . ASN A 1 225 ? -17.902 -0.583 1.786 1.00 90.44 225 ASN A N 1
ATOM 1831 C CA . ASN A 1 225 ? -17.657 -1.610 2.797 1.00 90.44 225 ASN A CA 1
ATOM 1832 C C . ASN A 1 225 ? -17.808 -1.051 4.216 1.00 90.44 225 ASN A C 1
ATOM 1834 O O . ASN A 1 225 ? -18.473 -1.653 5.052 1.00 90.44 225 ASN A O 1
ATOM 1838 N N . MET A 1 226 ? -17.263 0.141 4.467 1.00 89.81 226 MET A N 1
ATOM 1839 C CA . MET A 1 226 ? -17.412 0.845 5.740 1.00 89.81 226 MET A CA 1
ATOM 1840 C C . MET A 1 226 ? -18.876 1.186 6.050 1.00 89.81 226 MET A C 1
ATOM 1842 O O . MET A 1 226 ? -19.321 0.972 7.174 1.00 89.81 226 MET A O 1
ATOM 1846 N N . ILE A 1 227 ? -19.638 1.690 5.073 1.00 90.31 227 ILE A N 1
ATOM 1847 C CA . ILE A 1 227 ? -21.067 2.001 5.250 1.00 90.31 227 ILE A CA 1
ATOM 1848 C C . ILE A 1 227 ? -21.858 0.732 5.578 1.00 90.31 227 ILE A C 1
ATOM 1850 O O . ILE A 1 227 ? -22.665 0.750 6.508 1.00 90.31 227 ILE A O 1
ATOM 1854 N N . ILE A 1 228 ? -21.622 -0.362 4.847 1.00 92.19 228 ILE A N 1
ATOM 1855 C CA . ILE A 1 228 ? -22.285 -1.650 5.087 1.00 92.19 228 ILE A CA 1
ATOM 1856 C C . ILE A 1 228 ? -21.962 -2.141 6.499 1.00 92.19 228 ILE A C 1
ATOM 1858 O O . ILE A 1 228 ? -22.880 -2.416 7.267 1.00 92.19 228 ILE A O 1
ATOM 1862 N N . PHE A 1 229 ? -20.680 -2.181 6.869 1.00 93.00 229 PHE A N 1
ATOM 1863 C CA . PHE A 1 229 ? -20.243 -2.672 8.174 1.00 93.00 229 PHE A CA 1
ATOM 1864 C C . PHE A 1 229 ? -20.838 -1.861 9.333 1.00 93.00 229 PHE A C 1
ATOM 1866 O O . PHE A 1 229 ? -21.420 -2.437 10.248 1.00 93.00 229 PHE A O 1
ATOM 1873 N N . ILE A 1 230 ? -20.782 -0.524 9.268 1.00 91.88 230 ILE A N 1
ATOM 1874 C CA . ILE A 1 230 ? -21.379 0.353 10.291 1.00 91.88 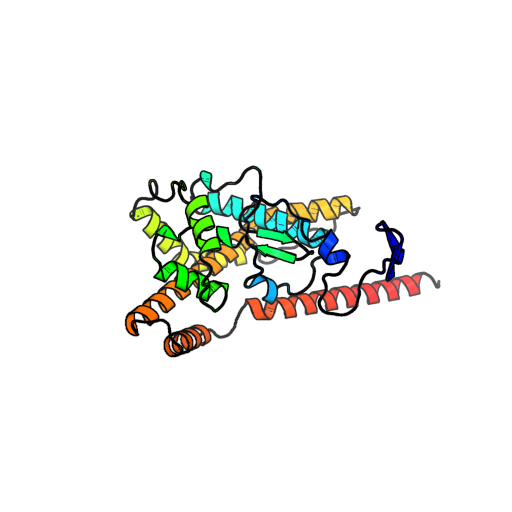230 ILE A CA 1
ATOM 1875 C C . ILE A 1 230 ? -22.900 0.156 10.368 1.00 91.88 230 ILE A C 1
ATOM 1877 O O . ILE A 1 230 ? -23.479 0.234 11.450 1.00 91.88 230 ILE A O 1
ATOM 1881 N N . THR A 1 231 ? -23.567 -0.086 9.236 1.00 93.69 231 THR A N 1
ATOM 1882 C CA . THR A 1 231 ? -25.016 -0.336 9.211 1.00 93.69 231 THR A CA 1
ATOM 1883 C C . THR A 1 231 ? -25.358 -1.653 9.904 1.00 93.69 231 THR A C 1
ATOM 1885 O O . THR A 1 231 ? -26.264 -1.671 10.733 1.00 93.69 231 THR A O 1
ATOM 1888 N N . LEU A 1 232 ? -24.612 -2.725 9.618 1.00 93.88 232 LEU A N 1
ATOM 1889 C CA . LEU A 1 232 ? -24.786 -4.025 10.272 1.00 93.88 232 LEU A CA 1
ATOM 1890 C C . LEU A 1 232 ? -24.520 -3.930 11.776 1.00 93.88 232 LEU A C 1
ATOM 1892 O O . LEU A 1 232 ? -25.376 -4.323 12.561 1.00 93.88 232 LEU A O 1
ATOM 1896 N N . GLN A 1 233 ? -23.405 -3.309 12.173 1.00 92.12 233 GLN A N 1
ATOM 1897 C CA . GLN A 1 233 ? -23.064 -3.069 13.578 1.00 92.12 233 GLN A CA 1
ATOM 1898 C C . GLN A 1 233 ? -24.175 -2.314 14.320 1.00 92.12 233 GLN A C 1
ATOM 1900 O O . GLN A 1 233 ? -24.505 -2.643 15.454 1.00 92.12 233 GLN A O 1
ATOM 1905 N N . LYS A 1 234 ? -24.764 -1.283 13.701 1.00 92.56 234 LYS A N 1
ATOM 1906 C CA . LYS A 1 234 ? -25.865 -0.525 14.315 1.00 92.56 234 LYS A CA 1
ATOM 1907 C C . LYS A 1 234 ? -27.156 -1.333 14.421 1.00 92.56 234 LYS A C 1
ATOM 1909 O O . LYS A 1 234 ? -27.927 -1.086 15.341 1.00 92.56 234 LYS A O 1
ATOM 1914 N N . ALA A 1 235 ? -27.404 -2.246 13.485 1.00 94.06 235 ALA A N 1
ATOM 1915 C CA . ALA A 1 235 ? -28.589 -3.096 13.496 1.00 94.06 235 ALA A CA 1
ATOM 1916 C C . ALA A 1 235 ? -28.506 -4.191 14.571 1.00 94.06 235 ALA A C 1
ATOM 1918 O O . ALA A 1 235 ? -29.511 -4.479 15.214 1.00 94.06 235 ALA A O 1
ATOM 1919 N N . THR A 1 236 ? -27.322 -4.770 14.788 1.00 93.00 236 THR A N 1
ATOM 1920 C CA . THR A 1 236 ? -27.080 -5.782 15.831 1.00 93.00 236 THR A CA 1
ATOM 1921 C C . THR A 1 236 ? -26.801 -5.173 17.205 1.00 93.00 236 THR A C 1
ATOM 1923 O O . THR A 1 236 ? -27.067 -5.807 18.219 1.00 93.00 236 THR A O 1
ATOM 1926 N N . GLY A 1 237 ? -26.277 -3.945 17.254 1.00 91.06 237 GLY A N 1
ATOM 1927 C CA . GLY A 1 237 ? -25.900 -3.229 18.478 1.00 91.06 237 GLY A CA 1
ATOM 1928 C C . GLY A 1 237 ? -24.458 -3.476 18.937 1.00 91.06 237 GLY A C 1
ATOM 1929 O O . GLY A 1 237 ? -23.933 -2.703 19.735 1.00 91.06 237 GLY A O 1
ATOM 1930 N N . GLU A 1 238 ? -23.792 -4.498 18.402 1.00 90.88 238 GLU A N 1
ATOM 1931 C CA . GLU A 1 238 ? -22.416 -4.873 18.739 1.00 90.88 238 GLU A CA 1
ATOM 1932 C C . GLU A 1 238 ? -21.695 -5.510 17.543 1.00 90.88 238 GLU A C 1
ATOM 1934 O O . GLU A 1 238 ? -22.328 -5.944 16.579 1.00 90.88 238 GLU A O 1
ATOM 1939 N N . ILE A 1 239 ? -20.360 -5.580 17.606 1.00 89.38 239 ILE A N 1
ATOM 1940 C CA . ILE A 1 239 ? -19.560 -6.331 16.632 1.00 89.38 239 ILE A CA 1
ATOM 1941 C C . ILE A 1 239 ? -19.380 -7.755 17.160 1.00 89.38 239 ILE A C 1
ATOM 1943 O O . ILE A 1 239 ? -18.639 -7.976 18.113 1.00 89.38 239 ILE A O 1
ATOM 1947 N N . ASN A 1 240 ? -20.032 -8.717 16.514 1.00 92.19 240 ASN A N 1
ATOM 1948 C CA . ASN A 1 240 ? -19.968 -10.135 16.858 1.00 92.19 240 ASN A CA 1
ATOM 1949 C C . ASN A 1 240 ? -19.840 -11.006 15.593 1.00 92.19 240 ASN A C 1
ATOM 1951 O O . ASN A 1 240 ? -19.752 -10.496 14.472 1.00 92.19 240 ASN A O 1
ATOM 1955 N N . ALA A 1 241 ? -19.798 -12.329 15.769 1.00 93.69 241 ALA A N 1
ATOM 1956 C CA . ALA A 1 241 ? -19.636 -13.277 14.666 1.00 93.69 241 ALA A CA 1
ATOM 1957 C C . ALA A 1 241 ? -20.738 -13.157 13.598 1.00 93.69 241 ALA A C 1
ATOM 1959 O O . ALA A 1 241 ? -20.448 -13.351 12.417 1.00 93.69 241 ALA A O 1
ATOM 1960 N N . ASP A 1 242 ? -21.960 -12.783 13.986 1.00 94.12 242 ASP A N 1
ATOM 1961 C CA . ASP A 1 242 ? -23.083 -12.618 13.061 1.00 94.12 242 ASP A CA 1
ATOM 1962 C C . ASP A 1 242 ? -22.866 -11.413 12.141 1.00 94.12 242 ASP A C 1
ATOM 1964 O O . ASP A 1 242 ? -23.008 -11.538 10.926 1.00 94.12 242 ASP A O 1
ATOM 1968 N N . VAL A 1 243 ? -22.391 -10.281 12.683 1.00 93.56 243 VAL A N 1
ATOM 1969 C CA . VAL A 1 243 ? -22.013 -9.108 11.871 1.00 93.56 243 VAL A CA 1
ATOM 1970 C C . VAL A 1 243 ? -20.937 -9.464 10.852 1.00 93.56 243 VAL A C 1
ATOM 1972 O O . VAL A 1 243 ? -21.046 -9.083 9.687 1.00 93.56 243 VAL A O 1
ATOM 1975 N N . TYR A 1 244 ? -19.901 -10.204 11.262 1.00 93.69 244 TYR A N 1
ATOM 1976 C CA . TYR A 1 244 ? -18.858 -10.654 10.336 1.00 93.69 244 TYR A CA 1
ATOM 1977 C C . TYR A 1 244 ? -19.404 -11.616 9.277 1.00 93.69 244 TYR A C 1
ATOM 1979 O O . TYR A 1 244 ? -19.016 -11.511 8.113 1.00 93.69 244 TYR A O 1
ATOM 1987 N N . ASN A 1 245 ? -20.307 -12.527 9.651 1.00 93.12 245 ASN A N 1
ATOM 1988 C CA . ASN A 1 245 ? -20.925 -13.475 8.727 1.00 93.12 245 ASN A CA 1
ATOM 1989 C C . ASN A 1 245 ? -21.773 -12.757 7.671 1.00 93.12 245 ASN A C 1
ATOM 1991 O O . ASN A 1 245 ? -21.580 -12.973 6.474 1.00 93.12 245 ASN A O 1
ATOM 1995 N N . ASP A 1 246 ? -22.655 -11.857 8.103 1.00 93.94 246 ASP A N 1
ATOM 1996 C CA . ASP A 1 246 ? -23.516 -11.076 7.217 1.00 93.94 246 ASP A CA 1
ATOM 1997 C C . ASP A 1 246 ? -22.698 -10.144 6.324 1.00 93.94 246 ASP A C 1
ATOM 1999 O O . ASP A 1 246 ? -22.942 -10.056 5.119 1.00 93.94 246 ASP A O 1
ATOM 2003 N N . PHE A 1 247 ? -21.668 -9.503 6.880 1.00 92.62 247 PHE A N 1
ATOM 2004 C CA . PHE A 1 247 ? -20.751 -8.681 6.103 1.00 92.62 247 PHE A CA 1
ATOM 2005 C C . PHE A 1 247 ? -20.031 -9.507 5.031 1.00 92.62 247 PHE A C 1
ATOM 2007 O O . PHE A 1 247 ? -20.041 -9.128 3.859 1.00 92.62 247 PHE A O 1
ATOM 2014 N N . ALA A 1 248 ? -19.472 -10.666 5.392 1.00 90.12 248 ALA A N 1
ATOM 2015 C CA . ALA A 1 248 ? -18.817 -11.564 4.446 1.00 90.12 248 ALA A CA 1
ATOM 2016 C C . ALA A 1 248 ? -19.782 -12.041 3.348 1.00 90.12 248 ALA A C 1
ATOM 2018 O O . ALA A 1 248 ? -19.422 -12.009 2.174 1.00 90.12 248 ALA A O 1
ATOM 2019 N N . ARG A 1 249 ? -21.023 -12.408 3.701 1.00 90.69 249 ARG A N 1
ATOM 2020 C CA . ARG A 1 249 ? -22.074 -12.787 2.737 1.00 90.69 249 ARG A CA 1
ATOM 2021 C C . ARG A 1 249 ? -22.405 -11.670 1.755 1.00 90.69 249 ARG A C 1
ATOM 2023 O O . ARG A 1 249 ? -22.634 -11.942 0.581 1.00 90.69 249 ARG A O 1
ATOM 2030 N N . LEU A 1 250 ? -22.433 -10.419 2.210 1.00 89.81 250 LEU A N 1
ATOM 2031 C CA . LEU A 1 250 ? -22.656 -9.276 1.326 1.00 89.81 250 LEU A CA 1
ATOM 2032 C C . LEU A 1 250 ? -21.466 -9.055 0.386 1.00 89.81 250 LEU A C 1
ATOM 2034 O O . LEU A 1 250 ? -21.674 -8.791 -0.798 1.00 89.81 250 LEU A O 1
ATOM 2038 N N . LEU A 1 251 ? -20.232 -9.215 0.870 1.00 85.00 251 LEU A N 1
ATOM 2039 C CA . LEU A 1 251 ? -19.031 -9.076 0.039 1.00 85.00 251 LEU A CA 1
ATOM 2040 C C . LEU A 1 251 ? -18.913 -10.179 -1.029 1.00 85.00 251 LEU A C 1
ATOM 2042 O O . LEU A 1 251 ? -18.507 -9.896 -2.160 1.00 85.00 251 LEU A O 1
ATOM 2046 N N . THR A 1 252 ? -19.323 -11.412 -0.717 1.00 82.38 252 THR A N 1
ATOM 2047 C CA . THR A 1 252 ? -19.277 -12.550 -1.654 1.00 82.38 252 THR A CA 1
ATOM 2048 C C . THR A 1 252 ? -20.337 -12.498 -2.755 1.00 82.38 252 THR A C 1
ATOM 2050 O O . THR A 1 252 ? -20.296 -13.314 -3.673 1.00 82.38 252 THR A O 1
ATOM 2053 N N . THR A 1 253 ? -21.258 -11.526 -2.733 1.00 76.75 253 THR A N 1
ATOM 2054 C CA . THR A 1 253 ? -22.196 -11.305 -3.852 1.00 76.75 253 THR A CA 1
ATOM 2055 C C . THR A 1 253 ? -21.505 -10.812 -5.129 1.00 76.75 253 THR A C 1
ATOM 2057 O O . THR A 1 253 ? -22.090 -10.871 -6.212 1.00 76.75 253 THR A O 1
ATOM 2060 N N . SER A 1 254 ? -20.258 -10.342 -5.023 1.00 70.19 254 SER A N 1
ATOM 2061 C CA . SER A 1 254 ? -19.421 -9.995 -6.170 1.00 70.19 254 SER A CA 1
ATOM 2062 C C . SER A 1 254 ? -18.728 -11.239 -6.740 1.00 70.19 254 SER A C 1
ATOM 2064 O O . SER A 1 254 ? -18.214 -12.075 -6.005 1.00 70.19 254 SER A O 1
ATOM 2066 N N . SER A 1 255 ? -18.724 -11.379 -8.069 1.00 62.81 255 SER A N 1
ATOM 2067 C CA . SER A 1 255 ? -18.318 -12.606 -8.774 1.00 62.81 255 SER A CA 1
ATOM 2068 C C . SER A 1 255 ? -16.808 -12.903 -8.772 1.00 62.81 255 SER A C 1
ATOM 2070 O O . SER A 1 255 ? -16.387 -13.845 -9.437 1.00 62.81 255 SER A O 1
ATOM 2072 N N . GLY A 1 256 ? -15.991 -12.123 -8.060 1.00 66.25 256 GLY A N 1
ATOM 2073 C CA . GLY A 1 256 ? -14.545 -12.323 -7.974 1.00 66.25 256 GLY A CA 1
ATOM 2074 C C . GLY A 1 256 ? -13.841 -11.256 -7.136 1.00 66.25 256 GLY A C 1
ATOM 2075 O O . GLY A 1 256 ? -14.309 -10.122 -7.025 1.00 66.25 256 GLY A O 1
ATOM 2076 N N . VAL A 1 257 ? -12.701 -11.626 -6.548 1.00 69.56 257 VAL A N 1
ATOM 2077 C CA . VAL A 1 257 ? -11.794 -10.702 -5.854 1.00 69.56 257 VAL A CA 1
ATOM 2078 C C . VAL A 1 257 ? -10.654 -10.362 -6.809 1.00 69.56 257 VAL A C 1
ATOM 2080 O O . VAL A 1 257 ? -9.721 -11.140 -6.955 1.00 69.56 257 VAL A O 1
ATOM 2083 N N . GLU A 1 258 ? -10.709 -9.184 -7.432 1.00 71.88 258 GLU A N 1
ATOM 2084 C CA . GLU A 1 258 ? -9.745 -8.741 -8.461 1.00 71.88 258 GLU A CA 1
ATOM 2085 C C . GLU A 1 258 ? -8.270 -8.864 -8.023 1.00 71.88 258 GLU A C 1
ATOM 2087 O O . GLU A 1 258 ? -7.397 -9.185 -8.823 1.00 71.88 258 GLU A O 1
ATOM 2092 N N . SER A 1 259 ? -7.961 -8.632 -6.740 1.00 70.44 259 SER A N 1
ATOM 2093 C CA . SER A 1 259 ? -6.589 -8.734 -6.222 1.00 70.44 259 SER A CA 1
ATOM 2094 C C . SER A 1 259 ? -6.078 -10.171 -6.098 1.00 70.44 259 SER A C 1
ATOM 2096 O O . SER A 1 259 ? -4.866 -10.364 -6.066 1.00 70.44 259 SER A O 1
ATOM 2098 N N . ALA A 1 260 ? -6.970 -11.164 -6.019 1.00 77.88 260 ALA A N 1
ATOM 2099 C CA . ALA A 1 260 ? -6.592 -12.573 -5.911 1.00 77.88 260 ALA A CA 1
ATOM 2100 C C . ALA A 1 260 ? -6.015 -13.122 -7.227 1.00 77.88 260 ALA A C 1
ATOM 2102 O O . ALA A 1 260 ? -5.192 -14.033 -7.199 1.00 77.88 260 ALA A O 1
ATOM 2103 N N . ASP A 1 261 ? -6.380 -12.522 -8.363 1.00 82.31 261 ASP A N 1
ATOM 2104 C CA . ASP A 1 261 ? -5.900 -12.935 -9.685 1.00 82.31 261 ASP A CA 1
ATOM 2105 C C . ASP A 1 261 ? -4.552 -12.291 -10.060 1.00 82.31 261 ASP A C 1
ATOM 2107 O O . ASP A 1 261 ? -3.876 -12.743 -10.989 1.00 82.31 261 ASP A O 1
ATOM 2111 N N . VAL A 1 262 ? -4.121 -11.248 -9.336 1.00 84.81 262 VAL A N 1
ATOM 2112 C CA . VAL A 1 262 ? -2.877 -10.517 -9.639 1.00 84.81 262 VAL A CA 1
ATOM 2113 C C . VAL A 1 262 ? -1.630 -11.402 -9.503 1.00 84.81 262 VAL A C 1
ATOM 2115 O O . VAL A 1 262 ? -0.843 -11.416 -10.454 1.00 84.81 262 VAL A O 1
ATOM 2118 N N . PRO A 1 263 ? -1.430 -12.178 -8.415 1.00 84.44 263 PRO A N 1
ATOM 2119 C CA . PRO A 1 263 ? -0.274 -13.069 -8.307 1.00 84.44 263 PRO A CA 1
ATOM 2120 C C . PRO A 1 263 ? -0.210 -14.092 -9.446 1.00 84.44 263 PRO A C 1
ATOM 2122 O O . PRO A 1 263 ? 0.843 -14.260 -10.059 1.00 84.44 263 PRO A O 1
ATOM 2125 N N . ALA A 1 264 ? -1.346 -14.708 -9.796 1.00 85.81 264 ALA A N 1
ATOM 2126 C CA . ALA A 1 264 ? -1.428 -15.675 -10.890 1.00 85.81 264 ALA A CA 1
ATOM 2127 C C . ALA A 1 264 ? -1.089 -15.036 -12.249 1.00 85.81 264 ALA A C 1
ATOM 2129 O O . ALA A 1 264 ? -0.353 -15.612 -13.054 1.00 85.81 264 ALA A O 1
ATOM 2130 N N . ALA A 1 265 ? -1.569 -13.815 -12.504 1.00 86.38 265 ALA A N 1
ATOM 2131 C CA . ALA A 1 265 ? -1.225 -13.068 -13.711 1.00 86.38 265 ALA A CA 1
ATOM 2132 C C . ALA A 1 265 ? 0.274 -12.710 -13.770 1.00 86.38 265 ALA A C 1
ATOM 2134 O O . ALA A 1 265 ? 0.892 -12.807 -14.836 1.00 86.38 265 ALA A O 1
ATOM 2135 N N . MET A 1 266 ? 0.875 -12.332 -12.636 1.00 85.44 266 MET A N 1
ATOM 2136 C CA . MET A 1 266 ? 2.311 -12.051 -12.533 1.00 85.44 266 MET A CA 1
ATOM 2137 C C . MET A 1 266 ? 3.161 -13.305 -12.761 1.00 85.44 266 MET A C 1
ATOM 2139 O O . MET A 1 266 ? 4.143 -13.247 -13.503 1.00 85.44 266 MET A O 1
ATOM 2143 N N . GLU A 1 267 ? 2.772 -14.442 -12.184 1.00 86.38 267 GLU A N 1
ATOM 2144 C CA . GLU A 1 267 ? 3.441 -15.729 -12.390 1.00 86.38 267 GLU A CA 1
ATOM 2145 C C . GLU A 1 267 ? 3.381 -16.153 -13.863 1.00 86.38 267 GLU A C 1
ATOM 2147 O O . GLU A 1 267 ? 4.401 -16.502 -14.464 1.00 86.38 267 GLU A O 1
ATOM 2152 N N . HIS A 1 268 ? 2.208 -16.030 -14.490 1.00 88.12 268 HIS A N 1
ATOM 2153 C CA . HIS A 1 268 ? 2.038 -16.318 -15.910 1.00 88.12 268 HIS A CA 1
ATOM 2154 C C . HIS A 1 268 ? 2.927 -15.425 -16.795 1.00 88.12 268 HIS A C 1
ATOM 2156 O O . HIS A 1 268 ? 3.538 -15.900 -17.761 1.00 88.12 268 HIS A O 1
ATOM 2162 N N . LEU A 1 269 ? 3.046 -14.134 -16.464 1.00 87.06 269 LEU A N 1
ATOM 2163 C CA . LEU A 1 269 ? 3.947 -13.212 -17.157 1.00 87.06 269 LEU A CA 1
ATOM 2164 C C . LEU A 1 269 ? 5.416 -13.629 -16.992 1.00 87.06 269 LEU A C 1
ATOM 2166 O O . LEU A 1 269 ? 6.144 -13.707 -17.986 1.00 87.06 269 LEU A O 1
ATOM 2170 N N . ALA A 1 270 ? 5.846 -13.938 -15.766 1.00 86.75 270 ALA A N 1
ATOM 2171 C CA . ALA A 1 270 ? 7.204 -14.394 -15.479 1.00 86.75 270 ALA A CA 1
ATOM 2172 C C . ALA A 1 270 ? 7.547 -15.675 -16.259 1.00 86.75 270 ALA A C 1
ATOM 2174 O O . ALA A 1 270 ? 8.604 -15.759 -16.893 1.00 86.75 270 ALA A O 1
ATOM 2175 N N . PHE A 1 271 ? 6.617 -16.632 -16.307 1.00 89.62 271 PHE A N 1
ATOM 2176 C CA . PHE A 1 271 ? 6.748 -17.854 -17.096 1.00 89.62 271 PHE A CA 1
ATOM 2177 C C . PHE A 1 271 ? 6.924 -17.560 -18.597 1.00 89.62 271 PHE A C 1
ATOM 2179 O O . PHE A 1 271 ? 7.797 -18.133 -19.260 1.00 89.62 271 PHE A O 1
ATOM 2186 N N . CYS A 1 272 ? 6.139 -16.627 -19.143 1.00 89.50 272 CYS A N 1
ATOM 2187 C CA . CYS A 1 272 ? 6.227 -16.215 -20.544 1.00 89.50 272 CYS A CA 1
ATOM 2188 C C . CYS A 1 272 ? 7.576 -15.545 -20.878 1.00 89.50 272 CYS A C 1
ATOM 2190 O O . CYS A 1 272 ? 8.170 -15.835 -21.926 1.00 89.50 272 CYS A O 1
ATOM 2192 N N . ILE A 1 273 ? 8.101 -14.701 -19.982 1.00 86.44 273 ILE A N 1
ATOM 2193 C CA . ILE A 1 273 ? 9.437 -14.092 -20.111 1.00 86.44 273 ILE A CA 1
ATOM 2194 C C . ILE A 1 273 ? 10.514 -15.182 -20.108 1.00 86.44 273 ILE A C 1
ATOM 2196 O O . ILE A 1 273 ? 11.338 -15.240 -21.026 1.00 86.44 273 ILE A O 1
ATOM 2200 N N . PHE A 1 274 ? 10.471 -16.096 -19.134 1.00 88.00 274 PHE A N 1
ATOM 2201 C CA . PHE A 1 274 ? 11.425 -17.200 -19.013 1.00 88.00 274 PHE A CA 1
ATOM 2202 C C . PHE A 1 274 ? 11.458 -18.081 -20.270 1.00 88.00 274 PHE A C 1
ATOM 2204 O O . PHE A 1 274 ? 12.525 -18.358 -20.827 1.00 88.00 274 PHE A O 1
ATOM 2211 N N . LYS A 1 275 ? 10.284 -18.464 -20.788 1.00 87.38 275 LYS A N 1
ATOM 2212 C CA . LYS A 1 275 ? 10.163 -19.246 -22.026 1.00 87.38 275 LYS A CA 1
ATOM 2213 C C . LYS A 1 275 ? 10.789 -18.521 -23.221 1.00 87.38 275 LYS A C 1
ATOM 2215 O O . LYS A 1 275 ? 11.500 -19.141 -24.014 1.00 87.38 275 LYS A O 1
ATOM 2220 N N . THR A 1 276 ? 10.565 -17.214 -23.335 1.00 85.81 276 THR A N 1
ATOM 2221 C CA . THR A 1 276 ? 11.109 -16.388 -24.424 1.00 85.81 276 THR A CA 1
ATOM 2222 C C . THR A 1 276 ? 12.635 -16.287 -24.355 1.00 85.81 276 THR A C 1
ATOM 2224 O O . THR A 1 276 ? 13.309 -16.418 -25.381 1.00 85.81 276 THR A O 1
ATOM 2227 N N . LEU A 1 277 ? 13.197 -16.116 -23.154 1.00 83.44 277 LEU A N 1
ATOM 2228 C CA . LEU A 1 277 ? 14.647 -16.089 -22.933 1.00 83.44 277 LEU A CA 1
ATOM 2229 C C . LEU A 1 277 ? 15.302 -17.420 -23.314 1.00 83.44 277 LEU A C 1
ATOM 2231 O O . LEU A 1 277 ? 16.287 -17.431 -24.053 1.00 83.44 277 LEU A O 1
ATOM 2235 N N . ASN A 1 278 ? 14.716 -18.547 -22.906 1.00 80.31 278 ASN A N 1
ATOM 2236 C CA . ASN A 1 278 ? 15.239 -19.874 -23.244 1.00 80.31 278 ASN A CA 1
ATOM 2237 C C . ASN A 1 278 ? 15.187 -20.167 -24.749 1.00 80.31 278 ASN A C 1
ATOM 2239 O O . ASN A 1 278 ? 16.114 -20.764 -25.303 1.00 80.31 278 ASN A O 1
ATOM 2243 N N . GLN A 1 279 ? 14.142 -19.706 -25.440 1.00 77.75 279 GLN A N 1
ATOM 2244 C CA . GLN A 1 279 ? 14.047 -19.817 -26.896 1.00 77.75 279 GLN A CA 1
ATOM 2245 C C . GLN A 1 279 ? 15.089 -18.953 -27.616 1.00 77.75 279 GLN A C 1
ATOM 2247 O O . GLN A 1 279 ? 15.702 -19.425 -28.576 1.00 77.75 279 GLN A O 1
ATOM 2252 N N . LYS A 1 280 ? 15.321 -17.712 -27.160 1.00 69.00 280 LYS A N 1
ATOM 2253 C CA . LYS A 1 280 ? 16.385 -16.851 -27.699 1.00 69.00 280 LYS A CA 1
ATOM 2254 C C . LYS A 1 280 ? 17.756 -17.484 -27.467 1.00 69.00 280 LYS A C 1
ATOM 2256 O O . LYS A 1 280 ? 18.469 -17.696 -28.439 1.00 69.00 280 LYS A O 1
ATOM 2261 N N . ASN A 1 281 ? 18.069 -17.908 -26.243 1.00 64.12 281 ASN A N 1
ATOM 2262 C CA . ASN A 1 281 ? 19.343 -18.552 -25.905 1.00 64.12 281 ASN A CA 1
ATOM 2263 C C . ASN A 1 281 ? 19.595 -19.830 -26.718 1.00 64.12 281 ASN A C 1
ATOM 2265 O O . ASN A 1 281 ? 20.708 -20.040 -27.195 1.00 64.12 281 ASN A O 1
ATOM 2269 N N . SER A 1 282 ? 18.554 -20.631 -26.971 1.00 55.28 282 SER A N 1
ATOM 2270 C CA . SER A 1 282 ? 18.641 -21.815 -27.839 1.00 55.28 282 SER A CA 1
ATOM 2271 C C . SER A 1 282 ? 18.939 -21.467 -29.305 1.00 55.28 282 SER A C 1
ATOM 2273 O O . SER A 1 282 ? 19.631 -22.222 -29.989 1.00 55.28 282 SER A O 1
ATOM 2275 N N . LYS A 1 283 ? 18.451 -20.324 -29.811 1.00 54.56 283 LYS A N 1
ATOM 2276 C CA . LYS A 1 283 ? 18.776 -19.823 -31.160 1.00 54.56 283 LYS A CA 1
ATOM 2277 C C . LYS A 1 283 ? 20.188 -19.225 -31.220 1.00 54.56 283 LYS A C 1
ATOM 2279 O O . LYS A 1 283 ? 20.915 -19.510 -32.168 1.00 54.56 283 LYS A O 1
ATOM 2284 N N . THR A 1 284 ? 20.614 -18.481 -30.198 1.00 49.03 284 THR A N 1
ATOM 2285 C CA . THR A 1 284 ? 21.973 -17.915 -30.106 1.00 49.03 284 THR A CA 1
ATOM 2286 C C . THR A 1 284 ? 23.042 -19.007 -29.983 1.00 49.03 284 THR A C 1
ATOM 2288 O O . THR A 1 284 ? 24.116 -18.884 -30.564 1.00 49.03 284 THR A O 1
ATOM 2291 N N . TRP A 1 285 ? 22.739 -20.120 -29.300 1.00 36.97 285 TRP A N 1
ATOM 2292 C CA . TRP A 1 285 ? 23.610 -21.302 -29.245 1.00 36.97 285 TRP A CA 1
ATOM 2293 C C . TRP A 1 285 ? 23.739 -22.030 -30.590 1.00 36.97 285 TRP A C 1
ATOM 2295 O O . TRP A 1 285 ? 24.808 -22.553 -30.896 1.00 36.97 285 TRP A O 1
ATOM 2305 N N . LYS A 1 286 ? 22.685 -22.044 -31.417 1.00 41.03 286 LYS A N 1
ATOM 2306 C CA . LYS A 1 286 ? 22.742 -22.608 -32.778 1.00 41.03 286 LYS A CA 1
ATOM 2307 C C . LYS A 1 286 ? 23.542 -21.734 -33.749 1.00 41.03 286 LYS A C 1
ATOM 2309 O O . LYS A 1 286 ? 24.189 -22.276 -34.634 1.00 41.03 286 LYS A O 1
ATOM 2314 N N . LEU A 1 287 ? 23.546 -20.414 -33.557 1.00 42.88 287 LEU A N 1
ATOM 2315 C CA . LEU A 1 287 ? 24.319 -19.467 -34.375 1.00 42.88 287 LEU A CA 1
ATOM 2316 C C . LEU A 1 287 ? 25.820 -19.433 -34.042 1.00 42.88 287 LEU A C 1
ATOM 2318 O O . LEU A 1 287 ? 26.600 -18.986 -34.867 1.00 42.88 287 LEU A O 1
ATOM 2322 N N . ARG A 1 288 ? 26.242 -19.921 -32.866 1.00 39.12 288 ARG A N 1
ATOM 2323 C CA . ARG A 1 288 ? 27.666 -20.052 -32.487 1.00 39.12 288 ARG A CA 1
ATOM 2324 C C . ARG A 1 288 ? 28.305 -21.394 -32.887 1.00 39.12 288 ARG A C 1
ATOM 2326 O O . ARG A 1 288 ? 29.445 -21.650 -32.515 1.00 39.12 288 ARG A O 1
ATOM 2333 N N . LYS A 1 289 ? 27.570 -22.267 -33.586 1.00 37.16 289 LYS A N 1
ATOM 2334 C CA . LYS A 1 289 ? 28.031 -23.589 -34.061 1.00 37.16 289 LYS A CA 1
ATOM 2335 C C . LYS A 1 289 ? 28.130 -23.699 -35.593 1.00 37.16 289 LYS A C 1
ATOM 2337 O O . LYS A 1 289 ? 28.225 -24.810 -36.109 1.00 37.16 289 LYS A O 1
ATOM 2342 N N . LEU A 1 290 ? 28.108 -22.571 -36.297 1.00 36.72 290 LEU A N 1
ATOM 2343 C CA . LEU A 1 290 ? 28.435 -22.445 -37.720 1.00 36.72 290 LEU A CA 1
ATOM 2344 C C . LEU A 1 290 ? 29.629 -21.500 -37.850 1.00 36.72 290 LEU A C 1
ATOM 2346 O O . LEU A 1 290 ? 30.444 -21.741 -38.761 1.00 36.72 290 LEU A O 1
#

Sequence (290 aa):
MGGILNNNLYIFQSRPVTSGTEETDFEIDHEFDAGLRCENDYFTMCNVWVIMPGATSPLGLEVLMKFFNIAFQRRVLTVGLPKSRLAKYFLRGIVSMYYHVMFYCVDLFQHIKEDASRTQATSVGLFGRIIEDEELFEIARERFANSQLKKDSSFKESLRRMYRVLFGSKRYLNRTIK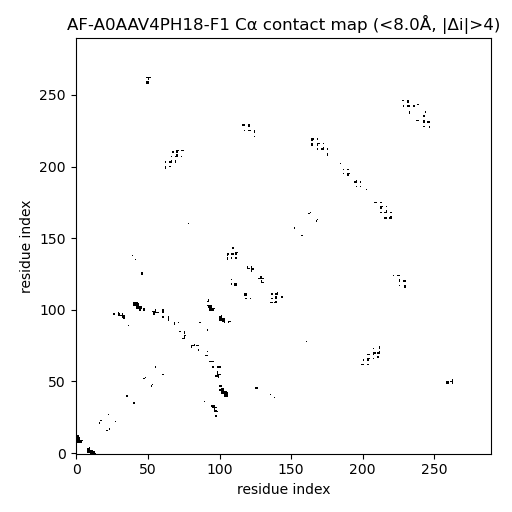NYAGYHVNDDKCVDSRQLYDRLLYSCTELTPVMVAHMFCSESSSLLNMIIFITLQKATGEINADVYNDFARLLTTSSGVESADVPAAMEHLAFCIFKTLNQKNSKTWKLRKL